Protein AF-A0A8J1WCF5-F1 (afdb_monomer_lite)

Sequence (190 aa):
MVCLEFHSHWVTSKGENKETLRILFDVLTAEAHVSIGADKHLTTVLYTTTPPARLAGVWDLFPGAEVRLLGRKIQLRQCSSATSRWVDYWGKKLTEIIFKLEQAIKESDPIAAKSLDEGSSTRGGSPTASSTSRKNCHGTNLWHMLTRLHRLHLLLARTEPQLASTLRVPPEMIEIENLAKAMQEEDGEG

Foldseek 3Di:
DQKWWFKFWDQPPVNPDIKIKIWIADLQQRWIWIDIHPDPDTDTWFKFFPPVTDRDHPLQDWAQGWMDTPNDTIGRFGTDPSNQVVLVVLVVVLVVLLVVLLVLCCVQPVPVNVVVVVVVPPDDDDPDDDDDDPPRRPGDRRVVSLVSSVVSLVSCCVRPVPVSVVSHDPVVVVVSVVSNVVSNVVVVVD

Structure (mmCIF, N/CA/C/O backbone):
data_AF-A0A8J1WCF5-F1
#
_entry.id   AF-A0A8J1WCF5-F1
#
loop_
_atom_site.group_PDB
_atom_site.id
_atom_site.type_symbol
_atom_site.label_atom_id
_atom_site.label_alt_id
_atom_site.label_comp_id
_atom_site.label_asym_id
_atom_site.label_entity_id
_atom_site.label_seq_id
_atom_site.pdbx_PDB_ins_code
_atom_site.Cartn_x
_atom_site.Cartn_y
_atom_site.Cartn_z
_atom_site.occupancy
_atom_site.B_iso_or_equiv
_atom_site.auth_seq_id
_atom_site.auth_comp_id
_atom_site.auth_asym_id
_atom_site.auth_atom_id
_atom_site.pdbx_PDB_model_num
ATOM 1 N N . MET A 1 1 ? -7.151 -10.291 -12.316 1.00 59.16 1 MET A N 1
ATOM 2 C CA . MET A 1 1 ? -5.760 -9.833 -12.134 1.00 59.16 1 MET A CA 1
ATOM 3 C C . MET A 1 1 ? -5.789 -8.359 -11.762 1.00 59.16 1 MET A C 1
ATOM 5 O O . MET A 1 1 ? -6.262 -7.557 -12.562 1.00 59.16 1 MET A O 1
ATOM 9 N N . VAL A 1 2 ? -5.406 -8.015 -10.531 1.00 82.75 2 VAL A N 1
ATOM 10 C CA . VAL A 1 2 ? -5.285 -6.617 -10.089 1.00 82.75 2 VAL A CA 1
ATOM 11 C C . VAL A 1 2 ? -3.800 -6.293 -10.090 1.00 82.75 2 VAL A C 1
ATOM 13 O O . VAL A 1 2 ? -3.042 -6.917 -9.360 1.00 82.75 2 VAL A O 1
ATOM 16 N N . CYS A 1 3 ? -3.390 -5.343 -10.923 1.00 90.25 3 CYS A N 1
ATOM 17 C CA . CYS A 1 3 ? -2.000 -4.918 -11.024 1.00 90.25 3 CYS A CA 1
ATOM 18 C C . CYS A 1 3 ? -1.918 -3.413 -10.764 1.00 90.25 3 CYS A C 1
ATOM 20 O O . CYS A 1 3 ? -2.682 -2.635 -11.346 1.00 90.25 3 CYS A O 1
ATOM 22 N N . LEU A 1 4 ? -1.014 -3.009 -9.873 1.00 92.25 4 LEU A N 1
ATOM 23 C CA . LEU A 1 4 ? -0.738 -1.608 -9.591 1.00 92.25 4 LEU A CA 1
ATOM 24 C C . LEU A 1 4 ? 0.390 -1.133 -10.500 1.00 92.25 4 LEU A C 1
ATOM 26 O O . LEU A 1 4 ? 1.516 -1.612 -10.443 1.00 92.25 4 LEU A O 1
ATOM 30 N N . GLU A 1 5 ? 0.080 -0.158 -11.339 1.00 93.44 5 GLU A N 1
ATOM 31 C CA . GLU A 1 5 ? 1.024 0.458 -12.259 1.00 93.44 5 GLU A CA 1
ATOM 32 C C . GLU A 1 5 ? 1.461 1.838 -11.766 1.00 93.44 5 GLU A C 1
ATOM 34 O O . GLU A 1 5 ? 0.627 2.717 -11.504 1.00 93.44 5 GLU A O 1
ATOM 39 N N . PHE A 1 6 ? 2.778 2.030 -11.714 1.00 92.56 6 PHE A N 1
ATOM 40 C CA . PHE A 1 6 ? 3.451 3.266 -11.348 1.00 92.56 6 PHE A CA 1
ATOM 41 C C . PHE A 1 6 ? 4.454 3.686 -12.417 1.00 92.56 6 PHE A C 1
ATOM 43 O O . PHE A 1 6 ? 5.095 2.864 -13.066 1.00 92.56 6 PHE A O 1
ATOM 50 N N . HIS A 1 7 ? 4.623 4.996 -12.555 1.00 91.62 7 HIS A N 1
ATOM 51 C CA . HIS A 1 7 ? 5.632 5.592 -13.415 1.00 91.62 7 HIS A CA 1
ATOM 52 C C . HIS A 1 7 ? 6.584 6.438 -12.579 1.00 91.62 7 HIS A C 1
ATOM 54 O O . HIS A 1 7 ? 6.175 7.205 -11.697 1.00 91.62 7 HIS A O 1
ATOM 60 N N . SER A 1 8 ? 7.873 6.306 -12.862 1.00 90.50 8 SER A N 1
ATOM 61 C CA . SER A 1 8 ? 8.924 7.085 -12.219 1.00 90.50 8 SER A CA 1
ATOM 62 C C . SER A 1 8 ? 10.042 7.424 -13.203 1.00 90.50 8 SER A C 1
ATOM 64 O O . SER A 1 8 ? 9.974 7.109 -14.388 1.00 90.50 8 SER A O 1
ATOM 66 N N . HIS A 1 9 ? 11.054 8.133 -12.721 1.00 87.44 9 HIS A N 1
ATOM 67 C CA . HIS A 1 9 ? 12.315 8.314 -13.416 1.00 87.44 9 HIS A CA 1
ATOM 68 C C . HIS A 1 9 ? 13.448 8.456 -12.403 1.00 87.44 9 HIS A C 1
ATOM 70 O O . HIS A 1 9 ? 13.255 9.046 -11.334 1.00 87.44 9 HIS A O 1
ATOM 76 N N . TRP A 1 10 ? 14.639 7.987 -12.765 1.00 82.38 10 TRP A N 1
ATOM 77 C CA . TRP A 1 10 ? 15.871 8.346 -12.068 1.00 82.38 10 TRP A CA 1
ATOM 78 C C . TRP A 1 10 ? 16.802 9.117 -13.002 1.00 82.38 10 TRP A C 1
ATOM 80 O O . TRP A 1 10 ? 16.727 9.017 -14.228 1.00 82.38 10 TRP A O 1
ATOM 90 N N . VAL A 1 11 ? 17.687 9.911 -12.406 1.00 75.31 11 VAL A N 1
ATOM 91 C CA . VAL A 1 11 ? 18.767 10.583 -13.131 1.00 75.31 11 VAL A CA 1
ATOM 92 C C . VAL A 1 11 ? 19.965 9.643 -13.120 1.00 75.31 11 VAL A C 1
ATOM 94 O O . VAL A 1 11 ? 20.364 9.155 -12.063 1.00 75.31 11 VAL A O 1
ATOM 97 N N . THR A 1 12 ? 20.501 9.335 -14.297 1.00 71.12 12 THR A N 1
ATOM 98 C CA . THR A 1 12 ? 21.717 8.520 -14.407 1.00 71.12 12 THR A CA 1
ATOM 99 C C . THR A 1 12 ? 22.927 9.290 -13.868 1.00 71.12 12 THR A C 1
ATOM 101 O O . THR A 1 12 ? 22.920 10.518 -13.813 1.00 71.12 12 THR A O 1
ATOM 104 N N . SER A 1 13 ? 23.988 8.584 -13.469 1.00 64.88 13 SER A N 1
ATOM 105 C CA . SER A 1 13 ? 25.197 9.161 -12.848 1.00 64.88 13 SER A CA 1
ATOM 106 C C . SER A 1 13 ? 25.910 10.231 -13.688 1.00 64.88 13 SER A C 1
ATOM 108 O O . SER A 1 13 ? 26.750 10.951 -13.158 1.00 64.88 13 SER A O 1
ATOM 110 N N . LYS A 1 14 ? 25.559 10.373 -14.972 1.00 62.72 14 LYS A N 1
ATOM 111 C CA . LYS A 1 14 ? 26.061 11.423 -15.868 1.00 62.72 14 LYS A CA 1
ATOM 112 C C . LYS A 1 14 ? 25.205 12.697 -15.883 1.00 62.72 14 LYS A C 1
ATOM 114 O O . LYS A 1 14 ? 25.522 13.611 -16.626 1.00 62.72 14 LYS A O 1
ATOM 119 N N . GLY A 1 15 ? 24.121 12.776 -15.106 1.00 61.50 15 GLY A N 1
ATOM 120 C CA . GLY A 1 15 ? 23.296 13.983 -14.934 1.00 61.50 15 GLY A CA 1
ATOM 121 C C . GLY A 1 15 ? 22.443 14.400 -16.142 1.00 61.50 15 GLY A C 1
ATOM 122 O O . GLY A 1 15 ? 21.444 15.091 -15.962 1.00 61.50 15 GLY A O 1
ATOM 123 N N . GLU A 1 16 ? 22.790 13.959 -17.351 1.00 63.09 16 GLU A N 1
ATOM 124 C CA . GLU A 1 16 ? 22.184 14.431 -18.602 1.00 63.09 16 GLU A CA 1
ATOM 125 C C . GLU A 1 16 ? 20.936 13.642 -19.023 1.00 63.09 16 GLU A C 1
ATOM 127 O O . GLU A 1 16 ? 20.002 14.220 -19.574 1.00 63.09 16 GLU A O 1
ATOM 132 N N . ASN A 1 17 ? 20.863 12.343 -18.705 1.00 70.25 17 ASN A N 1
ATOM 133 C CA . ASN A 1 17 ? 19.770 11.479 -19.157 1.00 70.25 17 ASN A CA 1
ATOM 134 C C . ASN A 1 17 ? 18.862 11.034 -18.005 1.00 70.25 17 ASN A C 1
ATOM 136 O O . ASN A 1 17 ? 19.314 10.439 -17.016 1.00 70.25 17 ASN A O 1
ATOM 140 N N . LYS A 1 18 ? 17.560 11.298 -18.173 1.00 80.19 18 LYS A N 1
ATOM 141 C CA . LYS A 1 18 ? 16.481 10.763 -17.337 1.00 80.19 18 LYS A CA 1
ATOM 142 C C . LYS A 1 18 ? 16.013 9.444 -17.930 1.00 80.19 18 LYS A C 1
ATOM 144 O O . LYS A 1 18 ? 15.474 9.423 -19.032 1.00 80.19 18 LYS A O 1
ATOM 149 N N . GLU A 1 19 ? 16.176 8.367 -17.179 1.00 84.31 19 GLU A N 1
ATOM 150 C CA . GLU A 1 19 ? 15.590 7.080 -17.540 1.00 84.31 19 GLU A CA 1
ATOM 151 C C . GLU A 1 19 ? 14.203 6.990 -16.918 1.00 84.31 19 GLU A C 1
ATOM 153 O O . GLU A 1 19 ? 14.042 7.142 -15.705 1.00 84.31 19 GLU A O 1
ATOM 158 N N . THR A 1 20 ? 13.194 6.797 -17.763 1.00 88.75 20 THR A N 1
ATOM 159 C CA . THR A 1 20 ? 11.815 6.562 -17.336 1.00 88.75 20 THR A CA 1
ATOM 160 C C . THR A 1 20 ? 11.646 5.118 -16.901 1.00 88.75 20 THR A C 1
ATOM 162 O O . THR A 1 20 ? 12.237 4.214 -17.479 1.00 88.75 20 THR A O 1
ATOM 165 N N . LEU A 1 21 ? 10.821 4.901 -15.888 1.00 90.25 21 LEU A N 1
ATOM 166 C CA . LEU A 1 21 ? 10.567 3.593 -15.306 1.00 90.25 21 LEU A CA 1
ATOM 167 C C . LEU A 1 21 ? 9.077 3.358 -15.304 1.00 90.25 21 LEU A C 1
ATOM 169 O O . LEU A 1 21 ? 8.318 4.213 -14.834 1.00 90.25 21 LEU A O 1
ATOM 173 N N . ARG A 1 22 ? 8.686 2.180 -15.762 1.00 92.00 22 ARG A N 1
ATOM 174 C CA . ARG A 1 22 ? 7.348 1.651 -15.561 1.00 92.00 22 ARG A CA 1
ATOM 175 C C . ARG A 1 22 ? 7.461 0.491 -14.590 1.00 92.00 22 ARG A C 1
ATOM 177 O O . ARG A 1 22 ? 8.236 -0.430 -14.817 1.00 92.00 22 ARG A O 1
ATOM 184 N N . ILE A 1 23 ? 6.726 0.579 -13.494 1.00 91.75 23 ILE A N 1
ATOM 185 C CA . ILE A 1 23 ? 6.732 -0.400 -12.413 1.00 91.75 23 ILE A CA 1
ATOM 186 C C . ILE A 1 23 ? 5.328 -0.988 -12.365 1.00 91.75 23 ILE A C 1
ATOM 188 O O . ILE A 1 23 ? 4.355 -0.256 -12.188 1.00 91.75 23 ILE A O 1
ATOM 192 N N . LEU A 1 24 ? 5.232 -2.294 -12.557 1.00 92.44 24 LEU A N 1
ATOM 193 C CA . LEU A 1 24 ? 4.012 -3.075 -12.445 1.00 92.44 24 LEU A CA 1
ATOM 194 C C . LEU A 1 24 ? 4.135 -3.939 -11.201 1.00 92.44 24 LEU A C 1
ATOM 196 O O . LEU A 1 24 ? 5.144 -4.606 -11.023 1.00 92.44 24 LEU A O 1
ATOM 200 N N . PHE A 1 25 ? 3.130 -3.914 -10.346 1.00 90.31 25 PHE A N 1
ATOM 201 C CA . PHE A 1 25 ? 3.088 -4.736 -9.151 1.00 90.31 25 PHE A CA 1
ATOM 202 C C . PHE A 1 25 ? 1.863 -5.633 -9.206 1.00 90.31 25 PHE A C 1
ATOM 204 O O . PHE A 1 25 ? 0.739 -5.127 -9.278 1.00 90.31 25 PHE A O 1
ATOM 211 N N . ASP A 1 26 ? 2.066 -6.945 -9.206 1.00 90.12 26 ASP A N 1
ATOM 212 C CA . ASP A 1 26 ? 0.962 -7.890 -9.114 1.00 90.12 26 ASP A CA 1
ATOM 213 C C . ASP A 1 26 ? 0.527 -8.014 -7.652 1.00 90.12 26 ASP A C 1
ATOM 215 O O . ASP A 1 26 ? 1.310 -8.347 -6.765 1.00 90.12 26 ASP A O 1
ATOM 219 N N . VAL A 1 27 ? -0.741 -7.701 -7.390 1.00 89.44 27 VAL A N 1
AT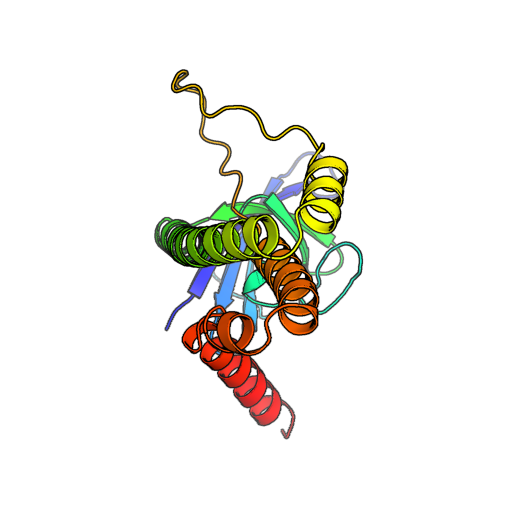OM 220 C CA . VAL A 1 27 ? -1.294 -7.723 -6.035 1.00 89.44 27 VAL A CA 1
ATOM 221 C C . VAL A 1 27 ? -1.382 -9.143 -5.474 1.00 89.44 27 VAL A C 1
ATOM 223 O O . VAL A 1 27 ? -1.325 -9.304 -4.259 1.00 89.44 27 VAL A O 1
ATOM 226 N N . LEU A 1 28 ? -1.532 -10.151 -6.335 1.00 86.25 28 LEU A N 1
ATOM 227 C CA . LEU A 1 28 ? -1.759 -11.537 -5.932 1.00 86.25 28 LEU A CA 1
ATOM 228 C C . LEU A 1 28 ? -0.468 -12.307 -5.694 1.00 86.25 28 LEU A C 1
ATOM 230 O O . LEU A 1 28 ? -0.460 -13.144 -4.807 1.00 86.25 28 LEU A O 1
ATOM 234 N N . THR A 1 29 ? 0.596 -12.042 -6.450 1.00 84.19 29 THR A N 1
ATOM 235 C CA . THR A 1 29 ? 1.906 -12.696 -6.241 1.00 84.19 29 THR A CA 1
ATOM 236 C C . THR A 1 29 ? 2.853 -11.839 -5.401 1.00 84.19 29 THR A C 1
ATOM 238 O O . THR A 1 29 ? 3.901 -12.287 -4.942 1.00 84.19 29 THR A O 1
ATOM 241 N N . ALA A 1 30 ? 2.488 -10.572 -5.185 1.00 84.50 30 ALA A N 1
ATOM 242 C CA . ALA A 1 30 ? 3.351 -9.557 -4.599 1.00 84.50 30 ALA A CA 1
ATOM 243 C C . ALA A 1 30 ? 4.710 -9.412 -5.314 1.00 84.50 30 ALA A C 1
ATOM 245 O O . ALA A 1 30 ? 5.699 -8.965 -4.724 1.00 84.50 30 ALA A O 1
ATOM 246 N N . GLU A 1 31 ? 4.744 -9.721 -6.609 1.00 86.75 31 GLU A N 1
ATOM 247 C CA . GLU A 1 31 ? 5.895 -9.495 -7.470 1.00 86.75 31 GLU A CA 1
ATOM 248 C C . GLU A 1 31 ? 5.875 -8.090 -8.073 1.00 86.75 31 GLU A C 1
ATOM 250 O O . GLU A 1 31 ? 4.827 -7.535 -8.420 1.00 86.75 31 GLU A O 1
ATOM 255 N N . ALA A 1 32 ? 7.064 -7.510 -8.239 1.00 88.19 32 ALA A N 1
ATOM 256 C CA . ALA A 1 32 ? 7.245 -6.279 -8.992 1.00 88.19 32 ALA A CA 1
ATOM 257 C C . ALA A 1 32 ? 7.986 -6.563 -10.297 1.00 88.19 32 ALA A C 1
ATOM 259 O O . ALA A 1 32 ? 9.065 -7.149 -10.298 1.00 88.19 32 ALA A O 1
ATOM 260 N N . HIS A 1 33 ? 7.452 -6.059 -11.402 1.00 90.31 33 HIS A N 1
ATOM 261 C CA . HIS A 1 33 ? 8.104 -6.051 -12.700 1.00 90.31 33 HIS A CA 1
ATOM 262 C C . HIS A 1 33 ? 8.433 -4.621 -13.107 1.00 90.31 33 HIS A C 1
ATOM 264 O O . HIS A 1 33 ? 7.616 -3.708 -12.965 1.00 90.31 33 HIS A O 1
ATOM 270 N N . VAL A 1 34 ? 9.631 -4.413 -13.642 1.00 90.25 34 VAL A N 1
ATOM 271 C CA . VAL A 1 34 ? 10.100 -3.091 -14.059 1.00 90.25 34 VAL A CA 1
ATOM 272 C C . VAL A 1 34 ? 10.519 -3.126 -15.518 1.00 90.25 34 VAL A C 1
ATOM 274 O O . VAL A 1 34 ? 11.244 -4.028 -15.930 1.00 90.25 34 VAL A O 1
ATOM 277 N N . SER A 1 35 ? 10.098 -2.118 -16.282 1.00 90.56 35 SER A N 1
ATOM 278 C CA . SER A 1 35 ? 10.691 -1.789 -17.580 1.00 90.56 35 SER A CA 1
ATOM 279 C C . SER A 1 35 ? 11.348 -0.409 -17.538 1.00 90.56 35 SER A C 1
ATOM 281 O O . SER A 1 35 ? 10.901 0.499 -16.824 1.00 90.56 35 SER A O 1
ATOM 283 N N . ILE A 1 36 ? 12.444 -0.261 -18.285 1.00 87.25 36 ILE A N 1
ATOM 284 C CA . ILE A 1 36 ? 13.298 0.932 -18.285 1.00 87.25 36 ILE A CA 1
ATOM 285 C C . ILE A 1 36 ? 13.299 1.556 -19.684 1.00 87.25 36 ILE A C 1
ATOM 287 O O . ILE A 1 36 ? 13.528 0.890 -20.689 1.00 87.25 36 ILE A O 1
ATOM 291 N N . GLY A 1 37 ? 13.076 2.866 -19.759 1.00 83.19 37 GLY A N 1
ATOM 292 C CA . GLY A 1 37 ? 13.104 3.625 -21.006 1.00 83.19 37 GLY A CA 1
ATOM 293 C C . GLY A 1 37 ? 11.987 3.221 -21.972 1.00 83.19 37 GLY A C 1
ATOM 294 O O . GLY A 1 37 ? 10.822 3.142 -21.588 1.00 83.19 37 GLY A O 1
ATOM 295 N N . ALA A 1 38 ? 12.357 3.011 -23.237 1.00 74.56 38 ALA A N 1
ATOM 296 C CA . ALA A 1 38 ? 11.465 2.522 -24.291 1.00 74.56 38 ALA A CA 1
ATOM 297 C C . ALA A 1 38 ? 11.452 0.986 -24.398 1.00 74.56 38 ALA A C 1
ATOM 299 O O . ALA A 1 38 ? 10.787 0.443 -25.283 1.00 74.56 38 ALA A O 1
ATOM 300 N N . ASP A 1 39 ? 12.200 0.297 -23.530 1.00 75.94 39 ASP A N 1
ATOM 301 C CA . ASP A 1 39 ? 12.226 -1.154 -23.517 1.00 75.94 39 ASP A CA 1
ATOM 302 C C . ASP A 1 39 ? 10.859 -1.706 -23.084 1.00 75.94 39 ASP A C 1
ATOM 304 O O . ASP A 1 39 ? 10.213 -1.205 -22.156 1.00 75.94 39 ASP A O 1
ATOM 308 N N . LYS A 1 40 ? 10.406 -2.736 -23.799 1.00 72.38 40 LYS A N 1
ATOM 309 C CA . LYS A 1 40 ? 9.183 -3.481 -23.493 1.00 72.38 40 LYS A CA 1
ATOM 310 C C . LYS A 1 40 ? 9.464 -4.707 -22.628 1.00 72.38 40 LYS A C 1
ATOM 312 O O . LYS A 1 40 ? 8.509 -5.331 -22.169 1.00 72.38 40 LYS A O 1
ATOM 317 N N . HIS A 1 41 ? 10.731 -5.058 -22.411 1.00 82.12 41 HIS A N 1
ATOM 318 C CA . HIS A 1 41 ? 11.103 -6.147 -21.525 1.00 82.12 41 HIS A CA 1
ATOM 319 C C . HIS A 1 41 ? 10.803 -5.777 -20.070 1.00 82.12 41 HIS A C 1
ATOM 321 O O . HIS A 1 41 ? 11.214 -4.733 -19.560 1.00 82.12 41 HIS A O 1
ATOM 327 N N . LEU A 1 42 ? 10.028 -6.648 -19.426 1.00 81.38 42 LEU A N 1
ATOM 328 C CA . LEU A 1 42 ? 9.697 -6.579 -18.013 1.00 81.38 42 LEU A CA 1
ATOM 329 C C . LEU A 1 42 ? 10.642 -7.507 -17.258 1.00 8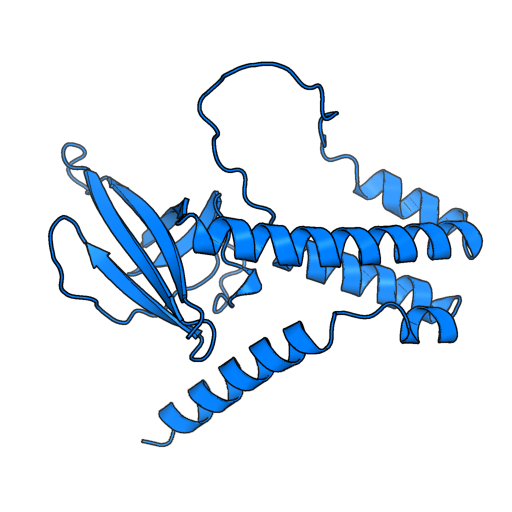1.38 42 LEU A C 1
ATOM 331 O O . LEU A 1 42 ? 10.685 -8.703 -17.537 1.00 81.38 42 LEU A O 1
ATOM 335 N N . THR A 1 43 ? 11.370 -6.954 -16.297 1.00 85.06 43 THR A N 1
ATOM 336 C CA . THR A 1 43 ? 12.243 -7.724 -15.410 1.00 85.06 43 THR A CA 1
ATOM 337 C C . THR A 1 43 ? 11.593 -7.814 -14.040 1.00 85.06 43 THR A C 1
ATOM 339 O O . THR A 1 43 ? 11.280 -6.778 -13.448 1.00 85.06 43 THR A O 1
ATOM 342 N N . THR A 1 44 ? 11.402 -9.030 -13.529 1.00 84.00 44 THR A N 1
ATOM 343 C CA . THR A 1 44 ? 10.973 -9.250 -12.142 1.00 84.00 44 THR A CA 1
ATOM 344 C C . THR A 1 44 ? 12.083 -8.813 -11.195 1.00 84.00 44 THR A C 1
ATOM 346 O O . THR A 1 44 ? 13.248 -9.175 -11.369 1.00 84.00 44 THR A O 1
ATOM 349 N N . VAL A 1 45 ? 11.740 -7.992 -10.209 1.00 82.56 45 VAL A N 1
ATOM 350 C CA . VAL A 1 45 ? 12.690 -7.413 -9.263 1.00 82.56 45 VAL A CA 1
ATOM 351 C C . VAL A 1 45 ? 12.143 -7.476 -7.849 1.00 82.56 45 VAL A C 1
ATOM 353 O O . VAL A 1 45 ? 10.973 -7.202 -7.589 1.00 82.56 45 VAL A O 1
ATOM 356 N N . LEU A 1 46 ? 13.036 -7.756 -6.905 1.00 78.31 46 LEU A N 1
ATOM 357 C CA . LEU A 1 46 ? 12.750 -7.540 -5.496 1.00 78.31 46 LEU A CA 1
ATOM 358 C C . LEU A 1 46 ? 12.797 -6.048 -5.184 1.00 78.31 46 LEU A C 1
ATOM 360 O O . LEU A 1 46 ? 13.619 -5.295 -5.723 1.00 78.31 46 LEU A O 1
ATOM 364 N N . TYR A 1 47 ? 11.933 -5.629 -4.268 1.00 80.38 47 TYR A N 1
ATOM 365 C CA . TYR A 1 47 ? 11.860 -4.244 -3.849 1.00 80.38 47 TYR A CA 1
ATOM 366 C C . TYR A 1 47 ? 11.588 -4.127 -2.356 1.00 80.38 47 TYR A C 1
ATOM 368 O O . TYR A 1 47 ? 10.952 -4.976 -1.734 1.00 80.38 47 TYR A O 1
ATOM 376 N N . THR A 1 48 ? 12.137 -3.074 -1.758 1.00 77.94 48 THR A N 1
ATOM 377 C CA . THR A 1 48 ? 12.023 -2.828 -0.316 1.00 77.94 48 THR A CA 1
ATOM 378 C C . THR A 1 48 ? 11.534 -1.416 -0.049 1.00 77.94 48 THR A C 1
ATOM 380 O O . THR A 1 48 ? 11.763 -0.503 -0.845 1.00 77.94 48 THR A O 1
ATOM 383 N N . THR A 1 49 ? 10.855 -1.217 1.077 1.00 77.25 49 THR A N 1
ATOM 384 C CA . THR A 1 49 ? 10.525 0.119 1.576 1.00 77.25 49 THR A CA 1
ATOM 385 C C . THR A 1 49 ? 11.799 0.874 1.958 1.00 77.25 49 THR A C 1
ATOM 387 O O . THR A 1 49 ? 12.850 0.291 2.228 1.00 77.25 49 THR A O 1
ATOM 390 N N . THR A 1 50 ? 11.718 2.200 2.015 1.00 65.06 50 THR A N 1
ATOM 391 C CA . THR A 1 50 ? 12.790 3.051 2.553 1.00 65.06 50 THR A CA 1
ATOM 392 C C . THR A 1 50 ? 12.299 3.795 3.797 1.00 65.06 50 THR A C 1
ATOM 394 O O . THR A 1 50 ? 11.147 4.205 3.827 1.00 65.06 50 THR A O 1
ATOM 397 N N . PRO A 1 51 ? 13.183 4.052 4.778 1.00 62.50 51 PRO A N 1
ATOM 398 C CA . PRO A 1 51 ? 13.406 3.274 6.006 1.00 62.50 51 PRO A CA 1
ATOM 399 C C . PRO A 1 51 ? 12.198 3.196 6.975 1.00 62.50 51 PRO A C 1
ATOM 401 O O . PRO A 1 51 ? 11.474 4.182 7.091 1.00 62.50 51 PRO A O 1
ATOM 404 N N . PRO A 1 52 ? 12.038 2.096 7.751 1.00 63.69 52 PRO A N 1
ATOM 405 C CA . PRO A 1 52 ? 12.908 0.916 7.798 1.00 63.69 52 PRO A CA 1
ATOM 406 C C . PRO A 1 52 ? 12.789 0.069 6.526 1.00 63.69 52 PRO A C 1
ATOM 408 O O . PRO A 1 52 ? 11.729 0.009 5.903 1.00 63.69 52 PRO A O 1
ATOM 411 N N . ALA A 1 53 ? 13.905 -0.533 6.107 1.00 68.75 53 ALA A N 1
ATOM 412 C CA . ALA A 1 53 ? 13.943 -1.373 4.917 1.00 68.75 53 ALA A CA 1
ATOM 413 C C . ALA A 1 53 ? 13.328 -2.735 5.234 1.00 68.75 53 ALA A C 1
ATOM 415 O O . ALA A 1 53 ? 13.937 -3.549 5.924 1.00 68.75 53 ALA A O 1
ATOM 416 N N . ARG A 1 54 ? 12.113 -2.964 4.742 1.00 78.62 54 ARG A N 1
ATOM 417 C CA . ARG A 1 54 ? 11.450 -4.268 4.742 1.00 78.62 54 ARG A CA 1
ATOM 418 C C . ARG A 1 54 ? 10.959 -4.582 3.339 1.00 78.62 54 ARG A C 1
ATOM 420 O O . ARG A 1 54 ? 10.874 -3.677 2.508 1.00 78.62 54 ARG A O 1
ATOM 427 N N . LEU A 1 55 ? 10.632 -5.846 3.081 1.00 74.75 55 LEU A N 1
ATOM 428 C CA . LEU A 1 55 ? 9.878 -6.195 1.881 1.00 74.75 55 LEU A CA 1
ATOM 429 C C . LEU A 1 55 ? 8.603 -5.350 1.869 1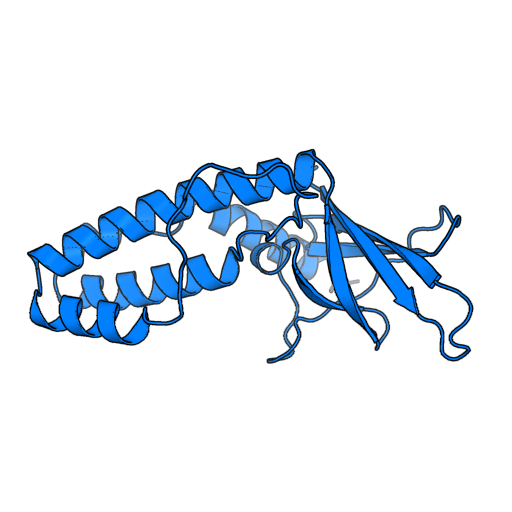.00 74.75 55 LEU A C 1
ATOM 431 O O . LEU A 1 55 ? 7.863 -5.282 2.859 1.00 74.75 55 LEU A O 1
ATOM 435 N N . ALA A 1 56 ? 8.448 -4.598 0.788 1.00 74.75 56 ALA A N 1
ATOM 436 C CA . ALA A 1 56 ? 7.293 -3.749 0.600 1.00 74.75 56 ALA A CA 1
ATOM 437 C C . ALA A 1 56 ? 6.128 -4.633 0.154 1.00 74.75 56 ALA A C 1
ATOM 439 O O . ALA A 1 56 ? 6.282 -5.485 -0.718 1.00 74.75 56 ALA A O 1
ATOM 440 N N . GLY A 1 57 ? 4.989 -4.461 0.812 1.00 81.94 57 GLY A N 1
ATOM 441 C CA . GLY A 1 57 ? 3.742 -5.105 0.439 1.00 81.94 57 GLY A CA 1
ATOM 442 C C . GLY A 1 57 ? 2.882 -4.170 -0.400 1.00 81.94 57 GLY A C 1
ATOM 443 O O . GLY A 1 57 ? 3.176 -2.984 -0.563 1.00 81.94 57 GLY A O 1
ATOM 444 N N . VAL A 1 58 ? 1.750 -4.688 -0.870 1.00 87.12 58 VAL A N 1
ATOM 445 C CA . VAL A 1 58 ? 0.798 -3.927 -1.689 1.00 87.12 58 VAL A CA 1
ATOM 446 C C . VAL A 1 58 ? 0.342 -2.616 -1.026 1.00 87.12 58 VAL A C 1
ATOM 448 O O . VAL A 1 58 ? 0.165 -1.602 -1.696 1.00 87.12 58 VAL A O 1
ATOM 451 N N . TRP A 1 59 ? 0.212 -2.599 0.303 1.00 89.62 59 TRP A N 1
ATOM 452 C CA . TRP A 1 59 ? -0.258 -1.433 1.061 1.00 89.62 59 TRP A CA 1
ATOM 453 C C . TRP A 1 59 ? 0.797 -0.334 1.242 1.00 89.62 59 TRP A C 1
ATOM 455 O O . TRP A 1 59 ? 0.465 0.769 1.681 1.00 89.62 59 TRP A O 1
ATOM 465 N N . ASP A 1 60 ? 2.053 -0.615 0.890 1.00 85.69 60 ASP A N 1
ATOM 466 C CA . ASP A 1 60 ? 3.160 0.349 0.913 1.00 85.69 60 ASP A CA 1
ATOM 467 C C . ASP A 1 60 ? 3.269 1.160 -0.378 1.00 85.69 60 ASP A C 1
ATOM 469 O O . ASP A 1 60 ? 4.014 2.141 -0.449 1.00 85.69 60 ASP A O 1
ATOM 473 N N . LEU A 1 61 ? 2.530 0.755 -1.411 1.00 88.31 61 LEU A N 1
ATOM 474 C CA . LEU A 1 61 ? 2.615 1.310 -2.749 1.00 88.31 61 LEU A CA 1
ATOM 475 C C . LEU A 1 61 ? 1.580 2.416 -2.951 1.00 88.31 61 LEU A C 1
ATOM 477 O O . LEU A 1 61 ? 0.381 2.175 -3.077 1.00 88.31 61 LEU A O 1
ATOM 481 N N . PHE A 1 62 ? 2.054 3.655 -3.033 1.00 87.38 62 PHE A N 1
ATOM 482 C CA . PHE A 1 62 ? 1.229 4.823 -3.333 1.00 87.38 62 PHE A CA 1
ATOM 483 C C . PHE A 1 62 ? 2.054 5.883 -4.077 1.00 87.38 62 PHE A C 1
ATOM 485 O O . PHE A 1 62 ? 3.282 5.924 -3.951 1.00 87.38 62 PHE A O 1
ATOM 492 N N . PRO A 1 63 ? 1.417 6.778 -4.850 1.00 86.50 63 PRO A N 1
ATOM 493 C CA . PRO A 1 63 ? 2.108 7.933 -5.411 1.00 86.50 63 PRO A CA 1
ATOM 494 C C . PRO A 1 63 ? 2.774 8.788 -4.321 1.00 86.50 63 PRO A C 1
ATOM 496 O O . PRO A 1 63 ? 2.116 9.302 -3.422 1.00 86.50 63 PRO A O 1
ATOM 499 N N . GLY A 1 64 ? 4.091 8.938 -4.405 1.00 85.19 64 GLY A N 1
ATOM 500 C CA . GLY A 1 64 ? 4.943 9.597 -3.420 1.00 85.19 64 GLY A CA 1
ATOM 501 C C . GLY A 1 64 ? 5.754 8.634 -2.551 1.00 85.19 64 GLY A C 1
ATOM 502 O O . GLY A 1 64 ? 6.715 9.089 -1.931 1.00 85.19 64 GLY A O 1
ATOM 503 N N . ALA A 1 65 ? 5.424 7.336 -2.543 1.00 85.81 65 ALA A N 1
ATOM 504 C CA . ALA A 1 65 ? 6.166 6.316 -1.807 1.00 85.81 65 ALA A CA 1
ATOM 505 C C . ALA A 1 65 ? 7.609 6.212 -2.303 1.00 85.81 65 ALA A C 1
ATOM 507 O O . ALA A 1 65 ? 7.874 6.288 -3.505 1.00 85.81 65 ALA A O 1
ATOM 508 N N . GLU A 1 66 ? 8.539 6.003 -1.377 1.00 87.25 66 GLU A N 1
ATOM 509 C CA . GLU A 1 66 ? 9.937 5.745 -1.692 1.00 87.25 66 GLU A CA 1
ATOM 510 C C . GLU A 1 66 ? 10.231 4.256 -1.528 1.00 87.25 66 GLU A C 1
ATOM 512 O O . GLU A 1 66 ? 10.137 3.704 -0.427 1.00 87.25 66 GLU A O 1
ATOM 517 N N . VAL A 1 67 ? 10.637 3.625 -2.623 1.00 87.62 67 VAL A N 1
ATOM 518 C CA . VAL A 1 67 ? 11.028 2.217 -2.675 1.00 87.62 67 VAL A CA 1
ATOM 519 C C . VAL A 1 67 ? 12.480 2.098 -3.119 1.00 87.62 67 VAL A C 1
ATOM 521 O O . VAL A 1 67 ? 13.004 2.952 -3.838 1.00 87.62 67 VAL A O 1
ATOM 524 N N . ARG A 1 68 ? 13.154 1.027 -2.714 1.00 86.69 68 ARG A N 1
ATOM 525 C CA . ARG A 1 68 ? 14.432 0.625 -3.299 1.00 86.69 68 ARG A CA 1
ATOM 526 C C . ARG A 1 68 ? 14.186 -0.457 -4.336 1.00 86.69 68 ARG A C 1
ATOM 528 O O . ARG A 1 68 ? 13.747 -1.545 -3.977 1.00 86.69 68 ARG A O 1
ATOM 535 N N . LEU A 1 69 ? 14.512 -0.159 -5.590 1.00 83.38 69 LEU A N 1
ATOM 536 C CA . LEU A 1 69 ? 14.511 -1.106 -6.708 1.00 83.38 69 LEU A CA 1
ATOM 537 C C . LEU A 1 69 ? 15.908 -1.115 -7.325 1.00 83.38 69 LEU A C 1
ATOM 539 O O . LEU A 1 69 ? 16.506 -0.052 -7.501 1.00 83.38 69 LEU A O 1
ATOM 543 N N . LEU A 1 70 ? 16.437 -2.299 -7.650 1.00 81.38 70 LEU A N 1
ATOM 544 C CA . LEU A 1 70 ? 17.753 -2.455 -8.295 1.00 81.38 70 LEU A CA 1
ATOM 545 C C . LEU A 1 70 ? 18.890 -1.710 -7.557 1.00 81.38 70 LEU A C 1
ATOM 547 O O . LEU A 1 70 ? 19.747 -1.072 -8.167 1.00 81.38 70 LEU A O 1
ATOM 551 N N . GLY A 1 71 ? 18.856 -1.714 -6.219 1.00 80.94 71 GLY A N 1
ATOM 552 C CA . GLY A 1 71 ? 19.832 -1.011 -5.375 1.00 80.94 71 GLY A CA 1
ATOM 553 C C . GLY A 1 71 ? 19.709 0.520 -5.370 1.00 80.94 71 GLY A C 1
ATOM 554 O O . GLY A 1 71 ? 20.514 1.194 -4.728 1.00 80.94 71 GLY A O 1
ATOM 555 N N . ARG A 1 72 ? 18.704 1.094 -6.044 1.00 83.31 72 ARG A N 1
ATOM 556 C CA . ARG A 1 72 ? 18.478 2.542 -6.137 1.00 83.31 72 ARG A CA 1
ATOM 557 C C . ARG A 1 72 ? 17.211 2.951 -5.403 1.00 83.31 72 ARG A C 1
ATOM 559 O O . ARG A 1 72 ? 16.187 2.282 -5.487 1.00 83.31 72 ARG A O 1
ATOM 566 N N . LYS A 1 73 ? 17.272 4.088 -4.710 1.00 85.94 73 LYS A N 1
ATOM 567 C CA . LYS A 1 73 ? 16.102 4.723 -4.098 1.00 85.94 73 LYS A CA 1
ATOM 568 C C . LYS A 1 73 ? 15.292 5.443 -5.176 1.00 85.94 73 LYS A C 1
ATOM 570 O O . LYS A 1 73 ? 15.818 6.322 -5.856 1.00 85.94 73 LYS A O 1
ATOM 575 N N . ILE A 1 74 ? 14.026 5.075 -5.319 1.00 87.31 74 ILE A N 1
ATOM 576 C CA . ILE A 1 74 ? 13.110 5.573 -6.343 1.00 87.31 74 ILE A CA 1
ATOM 577 C C . ILE A 1 74 ? 11.819 6.008 -5.673 1.00 87.31 74 ILE A C 1
ATOM 579 O O . ILE A 1 74 ? 11.224 5.274 -4.890 1.00 87.31 74 ILE A O 1
ATOM 583 N N . GLN A 1 75 ? 11.369 7.209 -6.012 1.00 89.31 75 GLN A N 1
ATOM 584 C CA . GLN A 1 75 ? 10.052 7.679 -5.616 1.00 89.31 75 GLN A CA 1
ATOM 585 C C . GLN A 1 75 ? 9.029 7.280 -6.681 1.00 89.31 75 GLN A C 1
ATOM 587 O O . GLN A 1 75 ? 9.236 7.568 -7.860 1.00 89.31 75 GLN A O 1
ATOM 592 N N . LEU A 1 76 ? 7.916 6.662 -6.302 1.00 89.31 76 LEU A N 1
ATOM 593 C CA . LEU A 1 76 ? 6.796 6.402 -7.208 1.00 89.31 76 LEU A CA 1
ATOM 594 C C . LEU A 1 76 ? 6.118 7.737 -7.526 1.00 89.31 76 LEU A C 1
ATOM 596 O O . LEU A 1 76 ? 5.516 8.343 -6.650 1.00 89.31 76 LEU A O 1
ATOM 600 N N . ARG A 1 77 ? 6.255 8.259 -8.748 1.00 87.62 77 ARG A N 1
ATOM 601 C CA . ARG A 1 77 ? 5.839 9.644 -9.041 1.00 87.62 77 ARG A CA 1
ATOM 602 C C . ARG A 1 77 ? 4.409 9.742 -9.535 1.00 87.62 77 ARG A C 1
ATOM 604 O O . ARG A 1 77 ? 3.687 10.631 -9.111 1.00 87.62 77 ARG A O 1
ATOM 611 N N . GLN A 1 78 ? 4.034 8.872 -10.460 1.00 89.94 78 GLN A N 1
ATOM 612 C CA . GLN A 1 78 ? 2.711 8.825 -11.072 1.00 89.94 78 GLN A CA 1
ATOM 613 C C . GLN A 1 78 ? 2.179 7.397 -10.994 1.00 89.94 78 GLN A C 1
ATOM 615 O O . GLN A 1 78 ? 2.946 6.453 -10.814 1.00 89.94 78 GLN A O 1
ATOM 620 N N . CYS A 1 79 ? 0.873 7.231 -11.150 1.00 91.50 79 CYS A N 1
ATOM 621 C CA . CYS A 1 79 ? 0.239 5.922 -11.223 1.00 91.50 79 CYS A CA 1
ATOM 622 C C . CYS A 1 79 ? -0.813 5.899 -12.331 1.00 91.50 79 CYS A C 1
ATOM 624 O O . CYS A 1 79 ? -1.247 6.956 -12.798 1.00 91.50 79 CYS A O 1
ATOM 626 N N . SER A 1 80 ? -1.197 4.704 -12.776 1.00 91.44 80 SER A N 1
ATOM 627 C CA . SER A 1 80 ? -2.304 4.568 -13.720 1.00 91.44 80 SER A CA 1
ATOM 628 C C . SER A 1 80 ? -3.630 4.983 -13.073 1.00 91.44 80 SER A C 1
ATOM 630 O O . SER A 1 80 ? -3.781 5.026 -11.848 1.00 91.44 80 SER A O 1
ATOM 632 N N . SER A 1 81 ? -4.633 5.276 -13.901 1.00 90.81 81 SER A N 1
ATOM 633 C CA . SER A 1 81 ? -5.974 5.617 -13.414 1.00 90.81 81 SER A CA 1
ATOM 634 C C . SER A 1 81 ? -6.614 4.473 -12.619 1.00 90.81 81 SER A C 1
ATOM 636 O O . SER A 1 81 ? -7.337 4.730 -11.657 1.00 90.81 81 SER A O 1
ATOM 638 N N . ALA A 1 82 ? -6.326 3.221 -12.988 1.00 90.81 82 ALA A N 1
ATOM 639 C CA . ALA A 1 82 ? -6.769 2.039 -12.258 1.00 90.81 82 ALA A CA 1
ATOM 640 C C . ALA A 1 82 ? -6.119 1.969 -10.868 1.00 90.81 82 ALA A C 1
ATOM 642 O O . ALA A 1 82 ? -6.839 1.849 -9.878 1.00 90.81 82 ALA A O 1
ATOM 643 N N . THR A 1 83 ? -4.795 2.149 -10.782 1.00 91.62 83 THR A N 1
ATOM 644 C CA . THR A 1 83 ? -4.059 2.203 -9.508 1.00 91.62 83 THR A CA 1
ATOM 645 C C . THR A 1 83 ? -4.586 3.312 -8.604 1.00 91.62 83 THR A C 1
ATOM 647 O O . THR A 1 83 ? -4.851 3.071 -7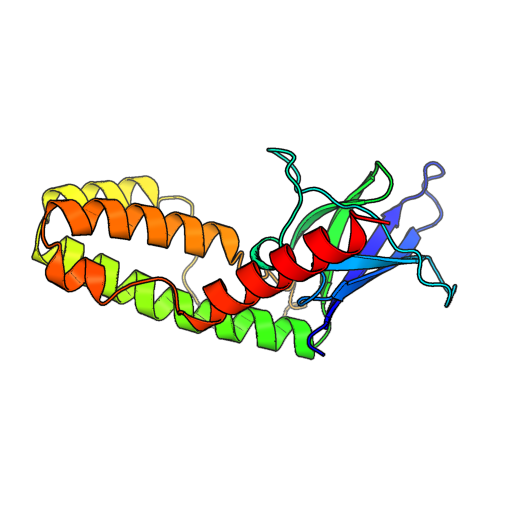.431 1.00 91.62 83 THR A O 1
ATOM 650 N N . SER A 1 84 ? -4.799 4.519 -9.144 1.00 90.12 84 SER A N 1
ATOM 651 C CA . SER A 1 84 ? -5.335 5.646 -8.370 1.00 90.12 84 SER A CA 1
ATOM 652 C C . SER A 1 84 ? -6.693 5.307 -7.761 1.00 90.12 84 SER A C 1
ATOM 654 O O . SER A 1 84 ? -6.889 5.499 -6.567 1.00 90.12 84 SER A O 1
ATOM 656 N N . ARG A 1 85 ? -7.621 4.753 -8.555 1.00 90.19 85 ARG A N 1
ATOM 657 C CA . ARG A 1 85 ? -8.949 4.358 -8.057 1.00 90.19 85 ARG A CA 1
ATOM 658 C C . ARG A 1 85 ? -8.867 3.261 -7.003 1.00 90.19 85 ARG A C 1
ATOM 660 O O . ARG A 1 85 ? -9.649 3.286 -6.058 1.00 90.19 85 ARG A O 1
ATOM 667 N N . TRP A 1 86 ? -7.946 2.314 -7.167 1.00 90.69 86 TRP A N 1
ATOM 668 C CA . TRP A 1 86 ? -7.722 1.245 -6.199 1.00 90.69 86 TRP A CA 1
ATOM 669 C C . TRP A 1 86 ? -7.228 1.805 -4.857 1.00 90.69 86 TRP A C 1
ATOM 671 O O . TRP A 1 86 ? -7.810 1.494 -3.819 1.00 90.69 86 TRP A O 1
ATOM 681 N N . VAL A 1 87 ? -6.233 2.701 -4.874 1.00 89.44 87 VAL A N 1
ATOM 682 C CA . VAL A 1 87 ? -5.725 3.363 -3.658 1.00 89.44 87 VAL A CA 1
ATOM 683 C C . VAL A 1 87 ? -6.815 4.216 -3.005 1.00 89.44 87 VAL A C 1
ATOM 685 O O . VAL A 1 87 ? -7.025 4.125 -1.797 1.00 89.44 87 VAL A O 1
ATOM 688 N N . ASP A 1 88 ? -7.554 4.998 -3.795 1.00 89.19 88 ASP A N 1
ATOM 689 C CA . ASP A 1 88 ? -8.633 5.857 -3.295 1.00 89.19 88 ASP A CA 1
ATOM 690 C C . ASP A 1 88 ? -9.768 5.045 -2.654 1.00 89.19 88 ASP A C 1
ATOM 692 O O . ASP A 1 88 ? -10.332 5.457 -1.639 1.00 89.19 88 ASP A O 1
ATOM 696 N N . TYR A 1 89 ? -10.114 3.891 -3.232 1.00 90.62 89 TYR A N 1
ATOM 697 C CA . TYR A 1 89 ? -11.142 2.997 -2.700 1.00 90.62 89 TYR A CA 1
ATOM 698 C C . TYR A 1 89 ? -10.783 2.502 -1.295 1.00 90.62 89 TYR A C 1
ATOM 700 O O . TYR A 1 89 ? -11.572 2.664 -0.359 1.00 90.62 89 TYR A O 1
ATOM 708 N N . TRP A 1 90 ? -9.574 1.960 -1.125 1.00 90.19 90 TRP A N 1
ATOM 709 C CA . TRP A 1 90 ? -9.111 1.485 0.180 1.00 90.19 90 TRP A CA 1
ATOM 710 C C . TRP A 1 90 ? -8.895 2.629 1.166 1.00 90.19 90 TRP A C 1
ATOM 712 O O . TRP A 1 90 ? -9.258 2.504 2.334 1.00 90.19 90 TRP A O 1
ATOM 722 N N . GLY A 1 91 ? -8.390 3.770 0.692 1.00 89.50 91 GLY A N 1
ATOM 723 C CA . GLY A 1 91 ? -8.233 4.974 1.500 1.00 89.50 91 GLY A CA 1
ATOM 724 C C . GLY A 1 91 ? -9.563 5.450 2.085 1.00 89.50 91 GLY A C 1
ATOM 725 O O . GLY A 1 91 ? -9.642 5.736 3.278 1.00 89.50 91 GLY A O 1
ATOM 726 N N . LYS A 1 92 ? -10.641 5.470 1.292 1.00 89.75 92 LYS A N 1
ATOM 727 C CA . LYS A 1 92 ? -11.986 5.807 1.789 1.00 89.75 92 LYS A CA 1
ATOM 728 C C . LYS A 1 92 ? -12.487 4.801 2.822 1.00 89.75 92 LYS A C 1
ATOM 730 O O . LYS A 1 92 ? -12.850 5.219 3.919 1.00 89.75 92 LYS A O 1
ATOM 735 N N . LYS A 1 93 ? -12.416 3.495 2.524 1.00 89.38 93 LYS A N 1
ATOM 736 C CA . LYS A 1 93 ? -12.814 2.433 3.469 1.00 89.38 93 LYS A CA 1
ATOM 737 C C . LYS A 1 93 ? -12.092 2.563 4.816 1.00 89.38 93 LYS A C 1
ATOM 739 O O . LYS A 1 93 ? -12.730 2.552 5.865 1.00 89.38 93 LYS A O 1
ATOM 744 N N . LEU A 1 94 ? -10.768 2.725 4.801 1.00 87.94 94 LEU A N 1
ATOM 745 C CA . LEU A 1 94 ? -9.976 2.864 6.026 1.00 87.94 94 LEU A CA 1
ATOM 746 C C . LEU A 1 94 ? -10.281 4.168 6.770 1.00 87.94 94 LEU A C 1
ATOM 748 O O . LEU A 1 94 ? -10.322 4.163 7.997 1.00 87.94 94 LEU A O 1
ATOM 752 N N . THR A 1 95 ? -10.526 5.269 6.054 1.00 89.62 95 THR A N 1
ATOM 753 C CA . THR A 1 95 ? -10.883 6.560 6.667 1.00 89.62 95 THR A CA 1
ATOM 754 C C . THR A 1 95 ? -12.185 6.448 7.453 1.00 89.62 95 THR A C 1
ATOM 756 O O . THR A 1 95 ? -12.253 6.910 8.588 1.00 89.62 95 THR A O 1
ATOM 759 N N . GLU A 1 96 ? -13.200 5.796 6.882 1.00 89.75 96 GLU A N 1
ATOM 760 C CA . GLU A 1 96 ? -14.487 5.581 7.551 1.00 89.75 96 GLU A CA 1
ATOM 761 C C . GLU A 1 96 ? -14.343 4.747 8.831 1.00 89.75 96 GLU A C 1
ATOM 763 O O . GLU A 1 96 ? -14.959 5.065 9.849 1.00 89.75 96 GLU A O 1
ATOM 768 N N . ILE A 1 97 ? -13.509 3.702 8.810 1.00 87.81 97 ILE A N 1
ATOM 769 C CA . ILE A 1 97 ? -13.267 2.851 9.985 1.00 87.81 97 ILE A CA 1
ATOM 770 C C . ILE A 1 97 ? -12.487 3.613 11.060 1.00 87.81 97 ILE A C 1
ATOM 772 O O . ILE A 1 97 ? -12.877 3.590 12.226 1.00 87.81 97 ILE A O 1
ATOM 776 N N . ILE A 1 98 ? -11.420 4.320 10.675 1.00 87.31 98 ILE A N 1
ATOM 777 C CA . ILE A 1 98 ? -10.619 5.149 11.588 1.00 87.31 98 ILE A CA 1
ATOM 778 C C . ILE A 1 98 ? -11.499 6.209 12.253 1.00 87.31 98 ILE A C 1
ATOM 780 O O . ILE A 1 98 ? -11.431 6.371 13.467 1.00 87.31 98 ILE A O 1
ATOM 784 N N . PHE A 1 99 ? -12.365 6.877 11.490 1.00 88.19 99 PHE A N 1
ATOM 785 C CA . PHE A 1 99 ? -13.281 7.879 12.028 1.00 88.19 99 PHE A CA 1
ATOM 786 C C . PHE A 1 99 ? -14.232 7.288 13.079 1.00 88.19 99 PHE A C 1
ATOM 788 O O . PHE A 1 99 ? -14.376 7.849 14.163 1.00 88.19 99 PHE A O 1
ATOM 795 N N . LYS A 1 100 ? -14.833 6.122 12.800 1.00 87.06 100 LYS A N 1
ATOM 796 C CA . LYS A 1 100 ? -15.698 5.420 13.765 1.00 87.06 100 LYS A CA 1
ATOM 797 C C . LYS A 1 100 ? -14.937 4.997 15.024 1.00 87.06 100 LYS A C 1
ATOM 799 O O . LYS A 1 100 ? -15.464 5.141 16.122 1.00 87.06 100 LYS A O 1
ATOM 804 N N . LEU A 1 101 ? -13.702 4.511 14.877 1.00 84.12 101 LEU A N 1
ATOM 805 C CA . LEU A 1 101 ? -12.841 4.149 16.008 1.00 84.12 101 LEU A CA 1
ATOM 806 C C . LEU A 1 101 ? -12.497 5.366 16.871 1.00 84.12 101 LEU A C 1
ATOM 808 O O . LEU A 1 101 ? -12.537 5.285 18.093 1.00 84.12 101 LEU A O 1
ATOM 812 N N . GLU A 1 102 ? -12.177 6.500 16.254 1.00 86.06 102 GLU A N 1
ATOM 813 C CA . GLU A 1 102 ? -11.859 7.734 16.975 1.00 86.06 102 GLU A CA 1
ATOM 814 C C . GLU A 1 102 ? -13.065 8.306 17.708 1.00 86.06 102 GLU A C 1
ATOM 816 O O . GLU A 1 102 ? -12.916 8.804 18.823 1.00 86.06 102 GLU A O 1
ATOM 821 N N . GLN A 1 103 ? -14.252 8.216 17.108 1.00 86.19 103 GLN A N 1
ATOM 822 C CA . GLN A 1 103 ? -15.489 8.603 17.769 1.00 86.19 103 GLN A CA 1
ATOM 823 C C . GLN A 1 103 ? -15.769 7.707 18.984 1.00 86.19 103 GLN A C 1
ATOM 825 O O . GLN A 1 103 ? -15.996 8.229 20.071 1.00 86.19 103 GLN A O 1
ATOM 830 N N . ALA A 1 104 ? -15.657 6.386 18.828 1.00 82.81 104 ALA A N 1
ATOM 831 C CA . ALA A 1 104 ? -15.824 5.445 19.931 1.00 82.81 104 ALA A CA 1
ATOM 832 C C . ALA A 1 104 ? -14.832 5.713 21.076 1.00 82.81 104 ALA A C 1
ATOM 834 O O . ALA A 1 104 ? -15.227 5.810 22.230 1.00 82.81 104 ALA A O 1
ATOM 835 N N . ILE A 1 105 ? -13.547 5.929 20.768 1.00 82.81 105 ILE A N 1
ATOM 836 C CA . ILE A 1 105 ? -12.538 6.249 21.792 1.00 82.81 105 ILE A CA 1
ATOM 837 C C . ILE A 1 105 ? -12.863 7.569 22.500 1.00 82.81 105 ILE A C 1
ATOM 839 O O . ILE A 1 105 ? -12.686 7.662 23.711 1.00 82.81 105 ILE A O 1
ATOM 843 N N . LYS A 1 106 ? -13.347 8.587 21.776 1.00 83.44 106 LYS A N 1
ATOM 844 C CA . LYS A 1 106 ? -13.772 9.864 22.376 1.00 83.44 106 LYS A CA 1
ATOM 845 C C . LYS A 1 106 ? -14.929 9.697 23.357 1.00 83.44 106 LYS A C 1
ATOM 847 O O . LYS A 1 106 ? -14.964 10.417 24.351 1.00 83.44 106 LYS A O 1
ATOM 852 N N . GLU A 1 107 ? -15.850 8.786 23.070 1.00 82.75 107 GLU A N 1
ATOM 853 C CA . GLU A 1 107 ? -17.000 8.488 23.925 1.00 82.75 107 GLU A CA 1
ATOM 854 C C . GLU A 1 107 ? -16.589 7.663 25.159 1.00 82.75 107 GLU A C 1
ATOM 856 O O . GLU A 1 107 ? -16.998 7.999 26.270 1.00 82.75 107 GLU A O 1
ATOM 861 N N . SER A 1 108 ? -15.737 6.644 24.994 1.00 75.81 108 SER A N 1
ATOM 862 C CA . SER A 1 108 ? -15.332 5.745 26.087 1.00 75.81 108 SER A CA 1
ATOM 863 C C . SER A 1 108 ? -14.219 6.302 26.987 1.00 75.81 108 SER A C 1
ATOM 865 O O . SER A 1 108 ? -14.206 6.020 28.184 1.00 75.81 108 SER A O 1
ATOM 867 N N . ASP A 1 109 ? -13.258 7.059 26.441 1.00 74.25 109 ASP A N 1
ATOM 868 C CA . ASP A 1 109 ? -12.120 7.615 27.188 1.00 74.25 109 ASP A CA 1
ATOM 869 C C . ASP A 1 109 ? -11.698 9.007 26.656 1.00 74.25 109 ASP A C 1
ATOM 871 O O . ASP A 1 109 ? -10.825 9.139 25.782 1.00 74.25 109 ASP A O 1
ATOM 875 N N . PRO A 1 110 ? -12.263 10.093 27.219 1.00 71.19 110 PRO A N 1
ATOM 876 C CA . PRO A 1 110 ? -11.949 11.456 26.800 1.00 71.19 110 PRO A CA 1
ATOM 877 C C . PRO A 1 110 ? -10.516 11.893 27.156 1.00 71.19 110 PRO A C 1
ATOM 879 O O . PRO A 1 110 ? -10.051 12.915 26.645 1.00 71.19 110 PRO A O 1
ATOM 882 N N . ILE A 1 111 ? -9.801 11.165 28.024 1.00 67.56 111 ILE A N 1
ATOM 883 C CA . ILE A 1 111 ? -8.400 11.447 28.373 1.00 67.56 111 ILE A CA 1
ATOM 884 C C . ILE A 1 111 ? -7.484 10.835 27.308 1.00 67.56 111 ILE A C 1
ATOM 886 O O . ILE A 1 111 ? -6.611 11.531 26.782 1.00 67.56 111 ILE A O 1
ATOM 890 N N . ALA A 1 112 ? -7.727 9.582 26.911 1.00 67.19 112 ALA A N 1
ATOM 891 C CA . ALA A 1 112 ? -7.019 8.952 25.796 1.00 67.19 112 ALA A CA 1
ATOM 892 C C . ALA A 1 112 ? -7.237 9.709 24.476 1.00 67.19 112 ALA A C 1
ATOM 894 O O . ALA A 1 112 ? -6.292 9.876 23.700 1.00 67.19 112 ALA A O 1
ATOM 895 N N . ALA A 1 113 ? -8.438 10.248 24.249 1.00 66.88 113 ALA A N 1
ATOM 896 C CA . ALA A 1 113 ? -8.741 11.066 23.077 1.00 66.88 113 ALA A CA 1
ATOM 897 C C . ALA A 1 113 ? -7.861 12.323 22.948 1.00 66.88 113 ALA A C 1
ATOM 899 O O . ALA A 1 113 ? -7.453 12.673 21.841 1.00 66.88 113 ALA A O 1
ATOM 900 N N . LYS A 1 114 ? -7.507 12.976 24.064 1.00 63.06 114 LYS A N 1
ATOM 901 C CA . LYS A 1 114 ? -6.622 14.156 24.051 1.00 63.06 114 LYS A CA 1
ATOM 902 C C . LYS A 1 114 ? -5.201 13.807 23.599 1.00 63.06 114 LYS A C 1
ATOM 904 O O . LYS A 1 114 ? -4.593 14.569 22.855 1.00 63.06 114 LYS A O 1
ATOM 909 N N . SER A 1 115 ? -4.713 12.618 23.961 1.00 62.53 115 SER A N 1
ATOM 910 C CA . SER A 1 115 ? -3.389 12.135 23.539 1.00 62.53 115 SER A CA 1
ATOM 911 C C . SER A 1 115 ? -3.299 11.806 22.040 1.00 62.53 115 SER A C 1
ATOM 913 O O . SER A 1 115 ? -2.210 11.824 21.461 1.00 62.53 115 SER A O 1
ATOM 915 N N . LEU A 1 116 ? -4.435 11.516 21.391 1.00 65.31 116 LEU A N 1
ATOM 916 C CA . LEU A 1 116 ? -4.504 11.273 19.947 1.00 65.31 116 LEU A CA 1
ATOM 917 C C . LEU A 1 116 ? -4.357 12.576 19.147 1.00 65.31 116 LEU A C 1
ATOM 919 O O . LEU A 1 116 ? -3.692 12.575 18.111 1.00 65.31 116 LEU A O 1
ATOM 923 N N . ASP A 1 117 ? -4.912 13.683 19.647 1.00 57.53 117 ASP A N 1
ATOM 924 C CA . ASP A 1 117 ? -4.834 15.000 18.998 1.00 57.53 117 ASP A CA 1
ATOM 925 C C . ASP A 1 117 ? -3.427 15.621 19.102 1.00 57.53 117 ASP A C 1
ATOM 927 O O . ASP A 1 117 ? -2.916 16.193 18.135 1.00 57.53 117 ASP A O 1
ATOM 931 N N . GLU A 1 118 ? -2.736 15.432 20.233 1.00 50.41 118 GLU A N 1
ATOM 932 C CA . GLU A 1 118 ? -1.369 15.945 20.429 1.00 50.41 118 GLU A CA 1
ATOM 933 C C . GLU A 1 118 ? -0.334 15.256 19.519 1.00 50.41 118 GLU A C 1
ATOM 935 O O . GLU A 1 118 ? 0.619 15.890 19.065 1.00 50.41 118 GLU A O 1
ATOM 940 N N . GLY A 1 119 ? -0.550 13.985 19.160 1.00 47.06 119 GLY A N 1
ATOM 941 C CA . GLY A 1 119 ? 0.266 13.265 18.174 1.00 47.06 119 GLY A CA 1
ATOM 942 C C . GLY A 1 119 ? -0.123 13.524 16.711 1.00 47.06 119 GLY A C 1
ATOM 943 O O . GLY A 1 119 ? 0.658 13.221 15.809 1.00 47.06 119 GLY A O 1
ATOM 944 N N . SER A 1 120 ? -1.308 14.094 16.466 1.00 44.69 120 SER A N 1
ATOM 945 C CA . SER A 1 120 ? -1.831 14.428 15.132 1.00 44.69 120 SER A CA 1
ATOM 946 C C . SER A 1 120 ? -1.512 15.871 14.709 1.00 44.69 120 SER A C 1
ATOM 948 O O . SER A 1 120 ? -2.014 16.357 13.694 1.00 44.69 120 SER A O 1
ATOM 950 N N . SER A 1 121 ? -0.630 16.564 15.436 1.00 35.88 121 SER A N 1
ATOM 951 C CA . SER A 1 121 ? -0.109 17.885 15.066 1.00 35.88 121 SER A CA 1
ATOM 952 C C . SER A 1 121 ? 1.095 17.790 14.120 1.00 35.88 121 SER A C 1
ATOM 954 O O . SER A 1 121 ? 2.151 18.371 14.345 1.00 35.88 121 SER A O 1
ATOM 956 N N . THR A 1 122 ? 0.936 17.088 12.999 1.00 39.16 122 THR A N 1
ATOM 957 C CA . THR A 1 122 ? 1.730 17.346 11.787 1.00 39.16 122 THR A CA 1
ATOM 958 C C . THR A 1 122 ? 0.791 17.852 10.700 1.00 39.16 122 THR A C 1
ATOM 960 O O . THR A 1 122 ? 0.307 17.093 9.874 1.00 39.16 122 THR A O 1
ATOM 963 N N . ARG A 1 123 ? 0.504 19.164 10.752 1.00 42.41 123 ARG A N 1
ATOM 964 C CA . ARG A 1 123 ? 0.018 20.023 9.650 1.00 42.41 123 ARG A CA 1
ATOM 965 C C . ARG A 1 123 ? -0.721 19.285 8.513 1.00 42.41 123 ARG A C 1
ATOM 967 O O . ARG A 1 123 ? -0.223 19.198 7.393 1.00 42.41 123 ARG A O 1
ATOM 974 N N . GLY A 1 124 ? -1.937 18.817 8.784 1.00 34.56 124 GLY A N 1
ATOM 975 C CA . GLY A 1 124 ? -2.914 18.464 7.754 1.00 34.56 124 GLY A CA 1
ATOM 976 C C . GLY A 1 124 ? -3.710 19.708 7.379 1.00 34.56 124 GLY A C 1
ATOM 977 O O . GLY A 1 124 ? -4.574 20.140 8.135 1.00 34.56 124 GLY A O 1
ATOM 978 N N . GLY A 1 125 ? -3.369 20.328 6.251 1.00 32.78 125 GLY A N 1
ATOM 979 C CA . GLY A 1 125 ? -4.078 21.491 5.727 1.00 32.78 125 GLY A CA 1
ATOM 980 C C . GLY A 1 125 ? -5.558 21.200 5.466 1.00 32.78 125 GLY A C 1
ATOM 981 O O . GLY A 1 125 ? -5.919 20.146 4.947 1.00 32.78 125 GLY A O 1
ATOM 982 N N . SER A 1 126 ? -6.390 22.175 5.822 1.00 28.41 126 SER A N 1
ATOM 983 C CA . SER A 1 126 ? -7.801 22.287 5.447 1.00 28.41 126 SER A CA 1
ATOM 984 C C . SER A 1 126 ? -8.016 22.010 3.948 1.00 28.41 126 SER A C 1
ATOM 986 O O . SER A 1 126 ? -7.225 22.499 3.134 1.00 28.41 126 SER A O 1
ATOM 988 N N . PRO A 1 127 ? -9.078 21.290 3.535 1.00 39.06 127 PRO A N 1
ATOM 989 C CA . PRO A 1 127 ? -9.431 21.159 2.131 1.00 39.06 127 PRO A CA 1
ATOM 990 C C . PRO A 1 127 ? -10.121 22.452 1.676 1.00 39.06 127 PRO A C 1
ATOM 992 O O . PRO A 1 127 ? -11.333 22.502 1.482 1.00 39.06 127 PRO A O 1
ATOM 995 N N . THR A 1 128 ? -9.356 23.530 1.500 1.00 34.66 128 THR A N 1
ATOM 996 C CA . THR A 1 128 ? -9.849 24.684 0.750 1.00 34.66 128 THR A CA 1
ATOM 997 C C . THR A 1 128 ? -9.825 24.327 -0.727 1.00 34.66 128 THR A C 1
ATOM 999 O O . THR A 1 128 ? -8.767 24.234 -1.350 1.00 34.66 128 THR A O 1
ATOM 1002 N N . ALA A 1 129 ? -11.014 24.121 -1.283 1.00 43.44 129 ALA A N 1
ATOM 1003 C CA . ALA A 1 129 ? -11.245 24.087 -2.711 1.00 43.44 129 ALA A CA 1
ATOM 1004 C C . ALA A 1 129 ? -10.794 25.418 -3.338 1.00 43.44 129 ALA A C 1
ATOM 1006 O O . ALA A 1 129 ? -11.495 26.419 -3.256 1.00 43.44 129 ALA A O 1
ATOM 1007 N N . SER A 1 130 ? -9.607 25.449 -3.936 1.00 33.72 130 SER A N 1
ATOM 1008 C CA . SER A 1 130 ? -9.273 26.304 -5.080 1.00 33.72 130 SER A CA 1
ATOM 1009 C C . SER A 1 130 ? -7.871 25.982 -5.602 1.00 33.72 130 SER A C 1
ATOM 1011 O O . SER A 1 130 ? -7.006 25.511 -4.871 1.00 33.72 130 SER A O 1
ATOM 1013 N N . SER A 1 131 ? -7.668 26.300 -6.881 1.00 30.70 131 SER A N 1
ATOM 1014 C CA . SER A 1 131 ? -6.408 26.286 -7.631 1.00 30.70 131 SER A CA 1
ATOM 1015 C C . SER A 1 131 ? -6.141 25.041 -8.483 1.00 30.70 131 SER A C 1
ATOM 1017 O O . SER A 1 131 ? -5.570 24.033 -8.071 1.00 30.70 131 SER A O 1
ATOM 1019 N N . THR A 1 132 ? -6.525 25.180 -9.753 1.00 44.78 132 THR A N 1
ATOM 1020 C CA . THR A 1 132 ? -5.843 24.626 -10.926 1.00 44.78 132 THR A CA 1
ATOM 1021 C C . THR A 1 132 ? -4.324 24.764 -10.796 1.00 44.78 132 THR A C 1
ATOM 1023 O O . THR A 1 132 ? -3.728 25.761 -11.192 1.00 44.78 132 THR A O 1
ATOM 1026 N N . SER A 1 133 ? -3.685 23.729 -10.269 1.00 34.94 133 SER A N 1
ATOM 1027 C CA . SER A 1 133 ? -2.249 23.509 -10.368 1.00 34.94 133 SER A CA 1
ATOM 1028 C C . SER A 1 133 ? -2.031 22.010 -10.517 1.00 34.94 133 SER A C 1
ATOM 1030 O O . SER A 1 133 ? -2.785 21.214 -9.958 1.00 34.94 133 SER A O 1
ATOM 1032 N N . ARG A 1 134 ? -1.075 21.624 -11.365 1.00 36.50 134 ARG A N 1
ATOM 1033 C CA . ARG A 1 134 ? -0.792 20.239 -11.777 1.00 36.50 134 ARG A CA 1
ATOM 1034 C C . ARG A 1 134 ? -0.892 19.322 -10.557 1.00 36.50 134 ARG A C 1
ATOM 1036 O O . ARG A 1 134 ? -0.106 19.482 -9.630 1.00 36.50 134 ARG A O 1
ATOM 1043 N N . LYS A 1 135 ? -1.887 18.423 -10.543 1.00 40.41 135 LYS A N 1
ATOM 1044 C CA . LYS A 1 135 ? -2.124 17.476 -9.448 1.00 40.41 135 LYS A CA 1
ATOM 1045 C C . LYS A 1 135 ? -0.871 16.622 -9.273 1.00 40.41 135 LYS A C 1
ATOM 1047 O O . LYS A 1 135 ? -0.723 15.591 -9.921 1.00 40.41 135 LYS A O 1
ATOM 1052 N N . ASN A 1 136 ? 0.027 17.058 -8.400 1.00 37.97 136 ASN A N 1
ATOM 1053 C CA . ASN A 1 136 ? 0.923 16.153 -7.715 1.00 37.97 136 ASN A CA 1
ATOM 1054 C C . ASN A 1 136 ? -0.009 15.199 -6.974 1.00 37.97 136 ASN A C 1
ATOM 1056 O O . ASN A 1 136 ? -0.715 15.595 -6.048 1.00 37.97 136 ASN A O 1
ATOM 1060 N N . CYS A 1 137 ? -0.115 13.976 -7.480 1.00 45.69 137 CYS A N 1
ATOM 1061 C CA . CYS A 1 137 ? -0.799 12.881 -6.823 1.00 45.69 137 CYS A CA 1
ATOM 1062 C C . CYS A 1 137 ? -0.064 12.608 -5.509 1.00 45.69 137 CYS A C 1
ATOM 1064 O O . CYS A 1 137 ? 0.874 11.819 -5.460 1.00 45.69 137 CYS A O 1
ATOM 1066 N N . HIS A 1 138 ? -0.440 13.321 -4.453 1.00 56.44 138 HIS A N 1
ATOM 1067 C CA . HIS A 1 138 ? -0.139 12.910 -3.095 1.00 56.44 138 HIS A CA 1
ATOM 1068 C C . HIS A 1 138 ? -1.039 11.706 -2.829 1.00 56.44 138 HIS A C 1
ATOM 1070 O O . HIS A 1 138 ? -2.229 11.858 -2.570 1.00 56.44 138 HIS A O 1
ATOM 1076 N N . GLY A 1 139 ? -0.495 10.510 -3.042 1.00 66.19 139 GLY A N 1
ATOM 1077 C CA . GLY A 1 139 ? -1.203 9.264 -2.805 1.00 66.19 139 GLY A CA 1
ATOM 1078 C C . GLY A 1 139 ? -1.444 9.055 -1.318 1.00 66.19 139 GLY A C 1
ATOM 1079 O O . GLY A 1 139 ? -0.599 9.392 -0.487 1.00 66.19 139 GLY A O 1
ATOM 1080 N N . THR A 1 140 ? -2.589 8.478 -0.977 1.00 80.81 140 THR A N 1
ATOM 1081 C CA . THR A 1 140 ? -2.873 8.054 0.392 1.00 80.81 140 THR A CA 1
ATOM 1082 C C . THR A 1 140 ? -1.977 6.877 0.756 1.00 80.81 140 THR A C 1
ATOM 1084 O O . THR A 1 140 ? -2.008 5.838 0.099 1.00 80.81 140 THR A O 1
ATOM 1087 N N . ASN A 1 141 ? -1.181 7.023 1.816 1.00 83.56 141 ASN A N 1
ATOM 1088 C CA . ASN A 1 141 ? -0.368 5.926 2.325 1.00 83.56 141 ASN A CA 1
ATOM 1089 C C . ASN A 1 141 ? -1.243 4.971 3.152 1.00 83.56 141 ASN A C 1
ATOM 1091 O O . ASN A 1 141 ? -1.520 5.224 4.329 1.00 83.56 141 ASN A O 1
ATOM 1095 N N . LEU A 1 142 ? -1.676 3.882 2.516 1.00 87.88 142 LEU A N 1
ATOM 1096 C CA . LEU A 1 142 ? -2.558 2.884 3.119 1.00 87.88 142 LEU A CA 1
ATOM 1097 C C . LEU A 1 142 ? -1.898 2.175 4.308 1.00 87.88 142 LEU A C 1
ATOM 1099 O O . LEU A 1 142 ? -2.566 1.940 5.312 1.00 87.88 142 LEU A O 1
ATOM 1103 N N . TRP A 1 143 ? -0.591 1.910 4.263 1.00 85.00 143 TRP A N 1
ATOM 1104 C CA . TRP A 1 143 ? 0.130 1.309 5.387 1.00 85.00 143 TRP A CA 1
ATOM 1105 C C . TRP A 1 143 ? 0.119 2.179 6.653 1.00 85.00 143 TRP A C 1
ATOM 1107 O O . TRP A 1 143 ? -0.126 1.677 7.754 1.00 85.00 143 TRP A O 1
ATOM 1117 N N . HIS A 1 144 ? 0.317 3.495 6.526 1.00 84.44 144 HIS A N 1
ATOM 1118 C CA . HIS A 1 144 ? 0.196 4.405 7.672 1.00 84.44 144 HIS A CA 1
ATOM 1119 C C . HIS A 1 144 ? -1.227 4.403 8.242 1.00 84.44 144 HIS A C 1
ATOM 1121 O O . HIS A 1 144 ? -1.401 4.444 9.461 1.00 84.44 144 HIS A O 1
ATOM 1127 N N . MET A 1 145 ? -2.247 4.312 7.383 1.00 87.25 145 MET A N 1
ATOM 1128 C CA . MET A 1 145 ? -3.637 4.197 7.827 1.00 87.25 145 MET A CA 1
ATOM 1129 C C . MET A 1 145 ? -3.899 2.880 8.560 1.00 87.25 145 MET A C 1
ATOM 1131 O O . MET A 1 145 ? -4.500 2.902 9.630 1.00 87.25 145 MET A O 1
ATOM 1135 N N . LEU A 1 146 ? -3.404 1.754 8.043 1.00 86.75 146 LEU A N 1
ATOM 1136 C CA . LEU A 1 146 ? -3.492 0.449 8.704 1.00 86.75 146 LEU A CA 1
ATOM 1137 C C . LEU A 1 146 ? -2.783 0.454 10.063 1.00 86.75 146 LEU A C 1
ATOM 1139 O O . LEU A 1 146 ? -3.327 -0.038 11.049 1.00 86.75 146 LEU A O 1
ATOM 1143 N N . THR A 1 147 ? -1.608 1.081 10.144 1.00 86.44 147 THR A N 1
ATOM 1144 C CA . THR A 1 147 ? -0.850 1.225 11.395 1.00 86.44 147 THR A CA 1
ATOM 1145 C C . THR A 1 147 ? -1.612 2.078 12.413 1.00 86.44 147 THR A C 1
ATOM 1147 O O . THR A 1 147 ? -1.713 1.708 13.586 1.00 86.44 147 THR A O 1
ATOM 1150 N N . ARG A 1 148 ? -2.206 3.199 11.975 1.00 86.12 148 ARG A N 1
ATOM 1151 C CA . ARG A 1 148 ? -3.077 4.037 12.818 1.00 86.12 148 ARG A CA 1
ATOM 1152 C C . ARG A 1 148 ? -4.296 3.255 13.298 1.00 86.12 148 ARG A C 1
ATOM 1154 O O . ARG A 1 148 ? -4.578 3.274 14.492 1.00 86.12 148 ARG A O 1
ATOM 1161 N N . LEU A 1 149 ? -4.974 2.541 12.403 1.00 87.38 149 LEU A N 1
ATOM 1162 C CA . LEU A 1 149 ? -6.129 1.704 12.728 1.00 87.38 149 LEU A CA 1
ATOM 1163 C C . LEU A 1 149 ? -5.757 0.645 13.769 1.00 87.38 149 LEU A C 1
ATOM 1165 O O . LEU A 1 149 ? -6.450 0.523 14.773 1.00 87.38 149 LEU A O 1
ATOM 1169 N N . HIS A 1 150 ? -4.638 -0.061 13.592 1.00 86.50 150 HIS A N 1
ATOM 1170 C CA . HIS A 1 150 ? -4.169 -1.055 14.556 1.00 86.50 150 HIS A CA 1
ATOM 1171 C C . HIS A 1 150 ? -3.921 -0.441 15.940 1.00 86.50 150 HIS A C 1
ATOM 1173 O O . HIS A 1 150 ? -4.369 -0.985 16.949 1.00 86.50 150 HIS A O 1
ATOM 1179 N N . ARG A 1 151 ? -3.279 0.733 16.001 1.00 85.38 151 ARG A N 1
ATOM 1180 C CA . ARG A 1 151 ? -3.069 1.457 17.263 1.00 85.38 151 ARG A CA 1
ATOM 1181 C C . ARG A 1 151 ? -4.391 1.845 17.931 1.00 85.38 151 ARG A C 1
ATOM 1183 O O . ARG A 1 151 ? -4.537 1.629 19.131 1.00 85.38 151 ARG A O 1
ATOM 1190 N N . LEU A 1 152 ? -5.338 2.402 17.176 1.00 84.31 152 LEU A N 1
ATOM 1191 C CA . LEU A 1 152 ? -6.663 2.775 17.688 1.00 84.31 152 LEU A CA 1
ATOM 1192 C C . LEU A 1 152 ? -7.429 1.550 18.190 1.00 84.31 152 LEU A C 1
ATOM 1194 O O . LEU A 1 152 ? -8.021 1.584 19.261 1.00 84.31 152 LEU A O 1
ATOM 1198 N N .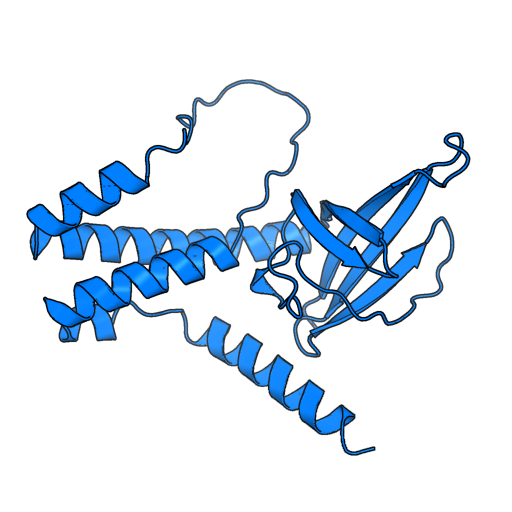 HIS A 1 153 ? -7.354 0.444 17.457 1.00 85.12 153 HIS A N 1
ATOM 1199 C CA . HIS A 1 153 ? -7.990 -0.805 17.838 1.00 85.12 153 HIS A CA 1
ATOM 1200 C C . HIS A 1 153 ? -7.393 -1.365 19.139 1.00 85.12 153 HIS A C 1
ATOM 1202 O O . HIS A 1 153 ? -8.145 -1.762 20.022 1.00 85.12 153 HIS A O 1
ATOM 1208 N N . LEU A 1 154 ? -6.068 -1.329 19.325 1.00 84.75 154 LEU A N 1
ATOM 1209 C CA . LEU A 1 154 ? -5.441 -1.729 20.592 1.00 84.75 154 LEU A CA 1
ATOM 1210 C C . LEU A 1 154 ? -5.864 -0.851 21.777 1.00 84.75 154 LEU A C 1
ATOM 1212 O O . LEU A 1 154 ? -5.962 -1.353 22.895 1.00 84.75 154 LEU A O 1
ATOM 1216 N N . LEU A 1 155 ? -6.098 0.444 21.550 1.00 82.19 155 LEU A N 1
ATOM 1217 C CA . LEU A 1 155 ? -6.606 1.352 22.581 1.00 82.19 155 LEU A CA 1
ATOM 1218 C C . LEU A 1 155 ? -8.062 1.030 22.925 1.00 82.19 155 LEU A C 1
ATOM 1220 O O . LEU A 1 155 ? -8.369 0.811 24.093 1.00 82.19 155 LEU A O 1
ATOM 1224 N N . LEU A 1 156 ? -8.927 0.918 21.914 1.00 80.75 156 LEU A N 1
ATOM 1225 C CA . LEU A 1 156 ? -10.342 0.609 22.110 1.00 80.75 156 LEU A CA 1
ATOM 1226 C C . LEU A 1 156 ? -10.548 -0.789 22.703 1.00 80.75 156 LEU A C 1
ATOM 1228 O O . LEU A 1 156 ? -11.424 -0.976 23.530 1.00 80.75 156 LEU A O 1
ATOM 1232 N N . ALA A 1 157 ? -9.717 -1.774 22.359 1.00 82.50 157 ALA A N 1
ATOM 1233 C CA . ALA A 1 157 ? -9.817 -3.121 22.920 1.00 82.50 157 ALA A CA 1
ATOM 1234 C C . ALA A 1 157 ? -9.603 -3.162 24.445 1.00 82.50 157 ALA A C 1
ATOM 1236 O O . ALA A 1 157 ? -10.055 -4.103 25.095 1.00 82.50 157 ALA A O 1
ATOM 1237 N N . ARG A 1 158 ? -8.924 -2.158 25.019 1.00 79.56 158 ARG A N 1
ATOM 1238 C CA . ARG A 1 158 ? -8.728 -2.037 26.472 1.00 79.56 158 ARG A CA 1
ATOM 1239 C C . ARG A 1 158 ? -9.946 -1.454 27.182 1.00 79.56 158 ARG A C 1
ATOM 1241 O O . ARG A 1 158 ? -10.160 -1.786 28.343 1.00 79.56 158 ARG A O 1
ATOM 1248 N N . THR A 1 159 ? -10.706 -0.591 26.512 1.00 76.69 159 THR A N 1
ATOM 1249 C CA . THR A 1 159 ? -11.869 0.099 27.087 1.00 76.69 159 THR A CA 1
ATOM 1250 C C . THR A 1 159 ? -13.178 -0.606 26.732 1.00 76.69 159 THR A C 1
ATOM 1252 O O . THR A 1 159 ? -13.988 -0.874 27.612 1.00 76.69 159 THR A O 1
ATOM 1255 N N . GLU A 1 160 ? -13.362 -0.977 25.463 1.00 78.00 160 GLU A N 1
ATOM 1256 C CA . GLU A 1 160 ? -14.566 -1.603 24.908 1.00 78.00 160 GLU A CA 1
ATOM 1257 C C . GLU A 1 160 ? -14.234 -2.710 23.880 1.00 78.00 160 GLU A C 1
ATOM 1259 O O . GLU A 1 160 ? -14.241 -2.494 22.661 1.00 78.00 160 GLU A O 1
ATOM 1264 N N . PRO A 1 161 ? -13.995 -3.953 24.338 1.00 76.06 161 PRO A N 1
ATOM 1265 C CA . PRO A 1 161 ? -13.569 -5.054 23.470 1.00 76.06 161 PRO A CA 1
ATOM 1266 C C . PRO A 1 161 ? -14.629 -5.481 22.438 1.00 76.06 161 PRO A C 1
ATOM 1268 O O . PRO A 1 161 ? -14.283 -5.961 21.356 1.00 76.06 161 PRO A O 1
ATOM 1271 N N . GLN A 1 162 ? -15.918 -5.289 22.739 1.00 75.44 162 GLN A N 1
ATOM 1272 C CA . GLN A 1 162 ? -17.018 -5.657 21.840 1.00 75.44 162 GLN A CA 1
ATOM 1273 C C . GLN A 1 162 ? -17.060 -4.750 20.601 1.00 75.44 162 GLN A C 1
ATOM 1275 O O . GLN A 1 162 ? -17.154 -5.234 19.472 1.00 75.44 162 GLN A O 1
ATOM 1280 N N . LEU A 1 163 ? -16.899 -3.439 20.784 1.00 74.25 163 LEU A N 1
ATOM 1281 C CA . LEU A 1 163 ? -16.919 -2.473 19.686 1.00 74.25 163 LEU A CA 1
ATOM 1282 C C . LEU A 1 163 ? -15.651 -2.579 18.821 1.00 74.25 163 LEU A C 1
ATOM 1284 O O . LEU A 1 163 ? -15.722 -2.589 17.590 1.00 74.25 163 LEU A O 1
ATOM 1288 N N . ALA A 1 164 ? -14.505 -2.794 19.472 1.00 74.12 164 ALA A N 1
ATOM 1289 C CA . ALA A 1 164 ? -13.234 -3.143 18.839 1.00 74.12 164 ALA A CA 1
ATOM 1290 C C . ALA A 1 164 ? -13.342 -4.379 17.926 1.00 74.12 164 ALA A C 1
ATOM 1292 O O . ALA A 1 164 ? -12.802 -4.397 16.819 1.00 74.12 164 ALA A O 1
ATOM 1293 N N . SER A 1 165 ? -14.094 -5.405 18.339 1.00 73.38 165 SER A N 1
ATOM 1294 C CA . SER A 1 165 ? -14.282 -6.608 17.521 1.00 73.38 165 SER A CA 1
ATOM 1295 C C . SER A 1 165 ? -15.023 -6.352 16.201 1.00 73.38 165 SER A C 1
ATOM 1297 O O . SER A 1 165 ? -14.786 -7.063 15.225 1.00 73.38 165 SER A O 1
ATOM 1299 N N . THR A 1 166 ? -15.859 -5.310 16.159 1.00 79.62 166 THR A N 1
ATOM 1300 C CA . THR A 1 166 ? -16.677 -4.948 14.993 1.00 79.62 166 THR A CA 1
ATOM 1301 C C . THR A 1 166 ? -15.931 -4.006 14.043 1.00 79.62 166 THR A C 1
ATOM 1303 O O . THR A 1 166 ? -16.051 -4.118 12.824 1.00 79.62 166 THR A O 1
ATOM 1306 N N . LEU A 1 167 ? -15.127 -3.082 14.579 1.00 78.88 167 LEU A N 1
ATOM 1307 C CA . LEU A 1 167 ? -14.400 -2.067 13.810 1.00 78.88 167 LEU A CA 1
ATOM 1308 C C . LEU A 1 167 ? -12.966 -2.518 13.489 1.00 78.88 167 LEU A C 1
ATOM 1310 O O . LEU A 1 167 ? -11.985 -1.961 13.982 1.00 78.88 167 LEU A O 1
ATOM 1314 N N . ARG A 1 168 ? -12.850 -3.559 12.659 1.00 81.06 168 ARG A N 1
ATOM 1315 C CA . ARG A 1 168 ? -11.570 -4.167 12.260 1.00 81.06 168 ARG A CA 1
ATOM 1316 C C . ARG A 1 168 ? -11.146 -3.784 10.845 1.00 81.06 168 ARG A C 1
ATOM 1318 O O . ARG A 1 168 ? -11.899 -3.170 10.094 1.00 81.06 168 ARG A O 1
ATOM 1325 N N . VAL A 1 169 ? -9.916 -4.166 10.490 1.00 85.62 169 VAL A N 1
ATOM 1326 C CA . VAL A 1 169 ? -9.445 -4.147 9.098 1.00 85.62 169 VAL A CA 1
ATOM 1327 C C . VAL A 1 169 ? -10.428 -4.961 8.241 1.00 85.62 169 VAL A C 1
ATOM 1329 O O . VAL A 1 169 ? -10.822 -6.046 8.681 1.00 85.62 169 VAL A O 1
ATOM 1332 N N . PRO A 1 170 ? -10.837 -4.467 7.057 1.00 88.12 170 PRO A N 1
ATOM 1333 C CA . PRO A 1 170 ? -11.736 -5.202 6.176 1.00 88.12 170 PRO A CA 1
ATOM 1334 C C . PRO A 1 170 ? -11.193 -6.607 5.859 1.00 88.12 170 PRO A C 1
ATOM 1336 O O . PRO A 1 170 ? -10.005 -6.721 5.534 1.00 88.12 170 PRO A O 1
ATOM 1339 N N . PRO A 1 171 ? -12.019 -7.668 5.938 1.00 86.06 171 PRO A N 1
ATOM 1340 C CA . PRO A 1 171 ? -11.574 -9.043 5.698 1.00 86.06 171 PRO A CA 1
ATOM 1341 C C . PRO A 1 171 ? -10.961 -9.215 4.307 1.00 86.06 171 PRO A C 1
ATOM 1343 O O . PRO A 1 171 ? -9.975 -9.927 4.154 1.00 86.06 171 PRO A O 1
ATOM 1346 N N . GLU A 1 172 ? -11.453 -8.470 3.319 1.00 88.44 172 GLU A N 1
ATOM 1347 C CA . GLU A 1 172 ? -10.957 -8.525 1.947 1.00 88.44 172 GLU A CA 1
ATOM 1348 C C . GLU A 1 172 ? -9.488 -8.065 1.842 1.00 88.44 172 GLU A C 1
ATOM 1350 O O . GLU A 1 172 ? -8.746 -8.541 0.988 1.00 88.44 172 GLU A O 1
ATOM 1355 N N . MET A 1 173 ? -9.028 -7.154 2.715 1.00 88.19 173 MET A N 1
ATOM 1356 C CA . MET A 1 173 ? -7.609 -6.763 2.753 1.00 88.19 173 MET A CA 1
ATOM 1357 C C . MET A 1 173 ? -6.732 -7.887 3.310 1.00 88.19 173 MET A C 1
ATOM 1359 O O . MET A 1 173 ? -5.610 -8.078 2.846 1.00 88.19 173 MET A O 1
ATOM 1363 N N . ILE A 1 174 ? -7.247 -8.637 4.287 1.00 86.81 174 ILE A N 1
ATOM 1364 C CA . ILE A 1 174 ? -6.550 -9.779 4.889 1.00 86.81 174 ILE A CA 1
ATOM 1365 C C . ILE A 1 174 ? -6.455 -10.918 3.871 1.00 86.81 174 ILE A C 1
ATOM 1367 O O . ILE A 1 174 ? -5.404 -11.535 3.734 1.00 86.81 174 ILE A O 1
ATOM 1371 N N . GLU A 1 175 ? -7.526 -11.162 3.117 1.00 87.81 175 GLU A N 1
ATOM 1372 C CA . GLU A 1 175 ? -7.535 -12.134 2.022 1.00 87.81 175 GLU A CA 1
ATOM 1373 C C . GLU A 1 175 ? -6.478 -11.799 0.967 1.00 87.81 175 GLU A C 1
ATOM 1375 O O . GLU A 1 175 ? -5.715 -12.679 0.581 1.00 87.81 175 GLU A O 1
ATOM 1380 N N . ILE A 1 176 ? -6.365 -10.529 0.560 1.00 86.88 176 ILE A N 1
ATOM 1381 C CA . ILE A 1 176 ? -5.328 -10.085 -0.384 1.00 86.88 176 ILE A CA 1
ATOM 1382 C C . ILE A 1 176 ? -3.920 -10.369 0.160 1.00 86.88 176 ILE A C 1
ATOM 1384 O O . ILE A 1 176 ? -3.081 -10.892 -0.569 1.00 86.88 176 ILE A O 1
ATOM 1388 N N . GLU A 1 177 ? -3.651 -10.062 1.433 1.00 85.44 177 GLU A N 1
ATOM 1389 C CA . GLU A 1 177 ? -2.346 -10.361 2.040 1.00 85.44 177 GLU A CA 1
ATOM 1390 C C . GLU A 1 177 ? -2.063 -11.862 2.140 1.00 85.44 177 GLU A C 1
ATOM 1392 O O . GLU A 1 177 ? -0.923 -12.283 1.956 1.00 85.44 177 GLU A O 1
ATOM 1397 N N . ASN A 1 178 ? -3.075 -12.668 2.457 1.00 86.06 178 ASN A N 1
ATOM 1398 C CA . ASN A 1 178 ? -2.919 -14.112 2.598 1.00 86.06 178 ASN A CA 1
ATOM 1399 C C . ASN A 1 178 ? -2.697 -14.790 1.246 1.00 86.06 178 ASN A C 1
ATOM 1401 O O . ASN A 1 178 ? -1.859 -15.679 1.157 1.00 86.06 178 ASN A O 1
ATOM 1405 N N . LEU A 1 179 ? -3.398 -14.345 0.199 1.00 85.25 179 LEU A N 1
ATOM 1406 C CA . LEU A 1 179 ? -3.173 -14.817 -1.168 1.00 85.25 179 LEU A CA 1
ATOM 1407 C C . LEU A 1 179 ? -1.749 -14.492 -1.630 1.00 85.25 179 LEU A C 1
ATOM 1409 O O . LEU A 1 179 ? -1.068 -15.374 -2.140 1.00 85.25 179 LEU A O 1
ATOM 1413 N N . ALA A 1 180 ? -1.276 -13.272 -1.357 1.00 82.69 180 ALA A N 1
ATOM 1414 C CA . ALA A 1 180 ? 0.099 -12.875 -1.650 1.00 82.69 180 ALA A CA 1
ATOM 1415 C C . ALA A 1 180 ? 1.141 -13.763 -0.960 1.00 82.69 180 ALA A C 1
ATOM 1417 O O . ALA A 1 180 ? 2.131 -14.138 -1.578 1.00 82.69 180 ALA A O 1
ATOM 1418 N N . LYS A 1 181 ? 0.914 -14.129 0.306 1.00 83.19 181 LYS A N 1
ATOM 1419 C CA . LYS A 1 181 ? 1.818 -15.026 1.042 1.00 83.19 181 LYS A CA 1
ATOM 1420 C C . LYS A 1 181 ? 1.779 -16.456 0.510 1.00 83.19 181 LYS A C 1
ATOM 1422 O O . LYS A 1 181 ? 2.835 -17.037 0.312 1.00 83.19 181 LYS A O 1
ATOM 1427 N N . ALA A 1 182 ? 0.586 -16.990 0.245 1.00 83.75 182 ALA A N 1
ATOM 1428 C CA . ALA A 1 182 ? 0.425 -18.352 -0.256 1.00 83.75 182 ALA A CA 1
ATOM 1429 C C . ALA A 1 182 ? 1.142 -18.555 -1.600 1.00 83.75 182 ALA A C 1
ATOM 1431 O O . ALA A 1 182 ? 1.835 -19.548 -1.779 1.00 83.75 182 ALA A O 1
ATOM 1432 N N . MET A 1 183 ? 1.047 -17.584 -2.514 1.00 80.88 183 MET A N 1
ATOM 1433 C CA . MET A 1 183 ? 1.731 -17.668 -3.811 1.00 80.88 183 MET A CA 1
ATOM 1434 C C . MET A 1 183 ? 3.259 -17.597 -3.670 1.00 80.88 183 MET A C 1
ATOM 1436 O O . MET A 1 183 ? 3.971 -18.329 -4.344 1.00 80.88 183 MET A O 1
ATOM 1440 N N . GLN A 1 184 ? 3.772 -16.780 -2.745 1.00 74.19 184 GLN A N 1
ATOM 1441 C CA . GLN A 1 184 ? 5.213 -16.705 -2.476 1.00 74.19 184 GLN A CA 1
ATOM 1442 C C . GLN A 1 184 ? 5.787 -17.981 -1.845 1.00 74.19 184 GLN A C 1
ATOM 1444 O O . GLN A 1 184 ? 6.974 -18.257 -2.013 1.00 74.19 184 GLN A O 1
ATOM 1449 N N . GLU A 1 185 ? 4.977 -18.734 -1.098 1.00 77.62 185 GLU A N 1
ATOM 1450 C CA . GLU A 1 185 ? 5.377 -20.020 -0.519 1.00 77.62 185 GLU A CA 1
ATOM 1451 C C . GLU A 1 185 ? 5.439 -21.123 -1.588 1.00 77.62 185 GLU A C 1
ATOM 1453 O O . GLU A 1 185 ? 6.393 -21.898 -1.590 1.00 77.62 185 GLU A O 1
ATOM 1458 N N . GLU A 1 186 ? 4.499 -21.148 -2.541 1.00 73.69 186 GLU A N 1
ATOM 1459 C CA . GLU A 1 186 ? 4.496 -22.118 -3.650 1.00 73.69 186 GLU A CA 1
ATOM 1460 C C . GLU A 1 186 ? 5.700 -21.950 -4.596 1.00 73.69 186 GLU A C 1
ATOM 1462 O O . GLU A 1 186 ? 6.288 -22.940 -5.031 1.00 73.69 186 GLU A O 1
ATOM 1467 N N . ASP A 1 187 ? 6.127 -20.712 -4.864 1.00 62.56 187 ASP A N 1
ATOM 1468 C CA . ASP A 1 187 ? 7.286 -20.430 -5.726 1.00 62.56 187 ASP A CA 1
ATOM 1469 C C . ASP A 1 187 ? 8.646 -20.680 -5.032 1.00 62.56 187 ASP A C 1
ATOM 1471 O O . ASP A 1 187 ? 9.691 -20.705 -5.687 1.00 62.56 187 ASP A O 1
ATOM 1475 N N . GLY A 1 188 ? 8.659 -20.859 -3.704 1.00 5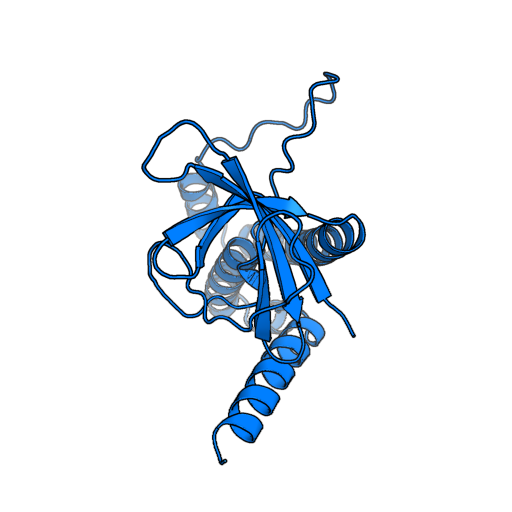7.22 188 GLY A N 1
ATOM 1476 C CA . GLY A 1 188 ? 9.864 -21.070 -2.892 1.00 57.22 188 GLY A CA 1
ATOM 1477 C C . GLY A 1 188 ? 10.281 -22.534 -2.697 1.00 57.22 188 GLY A C 1
ATOM 1478 O O . GLY A 1 188 ? 11.369 -22.780 -2.174 1.00 57.22 188 GLY A O 1
ATOM 1479 N N . GLU A 1 189 ? 9.449 -23.497 -3.106 1.00 47.88 189 GLU A N 1
ATOM 1480 C CA . GLU A 1 189 ? 9.713 -24.944 -2.987 1.00 47.88 189 GLU A CA 1
ATOM 1481 C C . GLU A 1 189 ? 10.293 -25.590 -4.270 1.00 47.88 189 GLU A C 1
ATOM 1483 O O . GLU A 1 189 ? 10.370 -26.818 -4.361 1.00 47.88 189 GLU A O 1
ATOM 1488 N N . GLY A 1 190 ? 10.726 -24.784 -5.252 1.00 37.94 190 GLY A N 1
ATOM 1489 C CA . GLY A 1 190 ? 11.278 -25.229 -6.546 1.00 37.94 190 GLY A CA 1
ATOM 1490 C C . GLY A 1 190 ? 12.800 -25.325 -6.630 1.00 37.94 190 GLY A C 1
ATOM 1491 O O . GLY A 1 190 ? 13.482 -24.337 -6.276 1.00 37.94 190 GLY A O 1
#

Radius of gyration: 19.26 Å; chains: 1; bounding box: 43×52×53 Å

Secondary structure (DSSP, 8-state):
--EEEEEEEEE-TTSS-EEEEEEEEETTT--EEEEETT----EEE-EEESSS--B--GGG--TT-EEEETTEEEE--EE-HHHHHHHHHHHHHHHHHHHHHHHHHHHH-HHHHHHHHHHT-S-------------------HHHHHHHHHHHHHHHHHH-HHHHHHS---HHHHHHHHHHHHHHHHTT--

pLDDT: mean 77.12, std 16.08, range [28.41, 93.44]